Protein AF-A0A5S4EU74-F1 (afdb_monomer)

Solvent-accessible surface area (backbone atoms only — not comparable to full-atom values): 12890 Å² total; per-residue (Å²): 101,78,60,67,57,59,49,33,28,38,33,27,69,84,76,67,51,72,47,71,36,30,40,72,42,60,42,53,58,51,35,40,68,61,51,52,63,71,32,56,100,47,54,37,29,42,54,34,43,47,41,86,85,74,60,66,57,34,32,29,59,18,69,45,37,81,64,65,29,84,30,80,90,21,14,25,30,61,30,44,47,75,71,26,72,47,68,59,96,88,39,57,32,60,50,84,38,74,53,94,55,39,39,68,39,64,60,78,67,60,91,67,71,62,88,72,48,60,48,73,50,72,49,80,42,51,33,77,70,70,52,58,66,90,77,55,68,55,71,49,60,56,64,77,46,54,94,85,55,71,52,56,25,52,18,35,28,51,27,42,40,62,90,42,11,26,49,36,85,82,45,27,34,74,28,39,32,27,40,99,42,38,28,37,42,56,42,71,32,74,26,96,28,73,50,56,59,40,73,40,23,32,40,34,37,35,41,38,77,60,32,36,37,34,34,34,32,45,64,84,56,88,65,74,46,78,66,31,76,43,56,50,37,91,83,53,107

Secondary structure (DSSP, 8-state):
----SEEEEEEETTT--EEEEEBSSTT--B-HHHHHHHTTTS-EEEEEE--TTSS---EEEPPP-SS--SSGGGPPBPPBTTSSEEEETTEEEE-----TTB-EE-SS-SS---TT--EEEEEEE-TTS--SSS--EEEE--SSS---STT--EEEEEE---SS-B-STT--EEEEE-SS-EESSSSSSB--------SSEEEEEEEETTEEEEEEEETTSS--EEEEEEEPPTT--

Organism: NCBI:txid103838

InterPro domains:
  IPR013320 Concanavalin A-like lectin/glucanase domain superfamily [SSF49899] (2-235)
  IPR015289 Alpha-L-arabinofuranosidase B, catalytic [PF09206] (2-236)
  IPR038964 Alpha-L-arabinofuranosidase B [PTHR39447] (2-236)

pLDDT: mean 97.19, std 3.03, range [79.81, 98.94]

Nearest PDB structures (foldseek):
  6sxr-assembly1_A  TM=9.990E-01  e=6.510E-31  Aspergillus luchuensis IFO 4308
  2d44-assembly1_A  TM=9.984E-01  e=9.442E-31  Aspergillus luchuensis
  6sxs-assembly1_AAA  TM=9.976E-01  e=1.523E-30  Aspergillus luchuensis
  1yrz-assembly2_B  TM=4.777E-01  e=2.976E+00  Halalkalibacterium halodurans C-125
  5zqs-assembly1_A  TM=3.084E-01  e=1.144E+00  Bacillus pumilus

Foldseek 3Di:
DQQFDFQFKKAWPPPRDIDTWTAPHGVHATPVVVVCVVRPPTWMFTAWGADRPPQGQIWGFAAAAPQFAPDPNSTFDTFTQPPAWDADPNHIDGDGDDDPRGDIDDLDTDPADFDQAKDKDKDKDQLADAEQDPFDWDFFAHSRRYLDDFQRTWTWGWHQHQPWAHEPDRAGDTFTDRRPATGLEQDRGYDHFDHDRARIKMWMWIGHVQWIWTWMDHPVDDDIDTSYTGGHHPPND

Radius of gyration: 18.12 Å; Cα contacts (8 Å, |Δi|>4): 582; chains: 1; bounding box: 44×38×48 Å

Sequence (237 aa):
GAYNGPLYQVRRSSDNTTRDIGVLSAGGVANAATQDSFCSGTNCVITIIYDQSGRNNRLTQAPGGAVPGPGPGGSDNLADAKAAPITIGGQKAYGVYIAPGTGYRNNTTNGVATGDQPEGMYAVLDGTHYNGGCCFDYGNAQTNGQADDIGIMEAIYFGNNNWWGYGDGSGPWIMADMEWGLFSGVNPRYNPMPPINHRFVTAIVKGEPNHWAIRGGNAQSGGLTTYFDGRRPNGYH

Structure (mmCIF, N/CA/C/O backbone):
data_AF-A0A5S4EU74-F1
#
_entry.id   AF-A0A5S4EU74-F1
#
loop_
_atom_site.group_PDB
_atom_site.id
_atom_site.type_symbol
_atom_site.label_atom_id
_atom_site.label_alt_id
_atom_site.label_comp_id
_atom_site.label_asym_id
_atom_site.label_entity_id
_atom_site.label_seq_id
_atom_site.pdbx_PDB_ins_code
_atom_site.Cartn_x
_atom_site.Cartn_y
_atom_site.Cartn_z
_atom_site.occupancy
_atom_site.B_iso_or_equiv
_atom_site.auth_seq_id
_atom_site.auth_comp_id
_atom_site.auth_asym_id
_atom_site.auth_atom_id
_atom_site.pdbx_PDB_model_num
ATOM 1 N N . GLY A 1 1 ? -7.272 -20.686 4.969 1.00 79.81 1 GLY A N 1
ATOM 2 C CA . GLY A 1 1 ? -6.040 -20.686 5.793 1.00 79.81 1 GLY A CA 1
ATOM 3 C C . GLY A 1 1 ? -6.370 -21.095 7.220 1.00 79.81 1 GLY A C 1
ATOM 4 O O . GLY A 1 1 ? -7.539 -21.300 7.499 1.00 79.81 1 GLY A O 1
ATOM 5 N N . ALA A 1 2 ? -5.381 -21.218 8.111 1.00 95.38 2 ALA A N 1
ATOM 6 C CA . ALA A 1 2 ? -5.599 -21.588 9.523 1.00 95.38 2 ALA A CA 1
ATOM 7 C C . ALA A 1 2 ? -5.459 -20.405 10.507 1.00 95.38 2 ALA A C 1
ATOM 9 O O . ALA A 1 2 ? -5.631 -20.576 11.711 1.00 95.38 2 ALA A O 1
ATOM 10 N N . TYR A 1 3 ? -5.131 -19.209 10.006 1.00 97.44 3 TYR A N 1
ATOM 11 C CA . TYR A 1 3 ? -4.901 -18.028 10.834 1.00 97.44 3 TYR A CA 1
ATOM 12 C C . TYR A 1 3 ? -6.164 -17.623 11.605 1.00 97.44 3 TYR A C 1
ATOM 14 O O . TYR A 1 3 ? -7.215 -17.430 11.003 1.00 97.44 3 TYR A O 1
ATOM 22 N N . ASN A 1 4 ? -6.061 -17.472 12.925 1.00 98.00 4 ASN A N 1
ATOM 23 C CA . ASN A 1 4 ? -7.184 -17.114 13.803 1.00 98.00 4 ASN A CA 1
ATOM 24 C C . ASN A 1 4 ? -6.857 -15.926 14.728 1.00 98.00 4 ASN A C 1
ATOM 26 O O . ASN A 1 4 ? -7.477 -15.750 15.774 1.00 98.00 4 ASN A O 1
ATOM 30 N N . GLY A 1 5 ? -5.820 -15.160 14.383 1.00 98.00 5 GLY A N 1
ATOM 31 C CA . GLY A 1 5 ? -5.346 -14.024 15.166 1.00 98.00 5 GLY A CA 1
ATOM 32 C C . GLY A 1 5 ? -5.990 -12.690 14.767 1.00 98.00 5 GLY A C 1
ATOM 33 O O . GLY A 1 5 ? -6.906 -12.649 13.936 1.00 98.00 5 GLY A O 1
ATOM 34 N N . PRO A 1 6 ? -5.510 -11.586 15.360 1.00 98.50 6 PRO A N 1
ATOM 35 C CA . PRO A 1 6 ? -5.928 -10.239 14.995 1.00 98.50 6 PRO A CA 1
ATOM 36 C C . PRO A 1 6 ? -5.368 -9.829 13.626 1.00 98.50 6 PRO A C 1
ATOM 38 O O . PRO A 1 6 ? -4.184 -9.986 13.357 1.00 98.50 6 PRO A O 1
ATOM 41 N N . LEU A 1 7 ? -6.209 -9.262 12.762 1.00 98.81 7 LEU A N 1
ATOM 42 C CA . LEU A 1 7 ? -5.811 -8.770 11.439 1.00 98.81 7 LEU A CA 1
ATOM 43 C C . LEU A 1 7 ? -5.275 -7.338 11.506 1.00 98.81 7 LEU A C 1
ATOM 45 O O . LEU A 1 7 ? -4.277 -7.006 10.872 1.00 98.81 7 LEU A O 1
ATOM 49 N N . TYR A 1 8 ? -5.931 -6.488 12.292 1.00 98.94 8 TYR A N 1
ATOM 50 C CA . TYR A 1 8 ? -5.538 -5.097 12.501 1.00 98.94 8 TYR A CA 1
ATOM 51 C C . TYR A 1 8 ? -6.058 -4.581 13.846 1.00 98.94 8 TYR A C 1
ATOM 53 O O . TYR A 1 8 ? -6.914 -5.206 14.475 1.00 98.94 8 TYR A O 1
ATOM 61 N N . GLN A 1 9 ? -5.542 -3.437 14.286 1.00 98.94 9 GLN A N 1
ATOM 62 C CA . GLN A 1 9 ? -5.993 -2.728 15.479 1.00 98.94 9 GLN A CA 1
ATOM 63 C C . GLN A 1 9 ? -6.626 -1.396 15.088 1.00 98.94 9 GLN A C 1
ATOM 65 O O . GLN A 1 9 ? -6.102 -0.682 14.234 1.00 98.94 9 GLN A O 1
ATOM 70 N N . VAL A 1 10 ? -7.731 -1.043 15.742 1.00 98.94 10 VAL A N 1
ATOM 71 C CA . VAL A 1 10 ? -8.348 0.283 15.643 1.00 98.94 10 VAL A CA 1
ATOM 72 C C . VAL A 1 10 ? -8.212 1.050 16.950 1.00 98.94 10 VAL A C 1
ATOM 74 O O . VAL A 1 10 ? -8.229 0.455 18.027 1.00 98.94 10 VAL A O 1
ATOM 77 N N . ARG A 1 11 ? -8.128 2.379 16.863 1.00 98.88 11 ARG A N 1
ATOM 78 C CA . ARG A 1 11 ? -8.211 3.304 18.001 1.00 98.88 11 ARG A CA 1
ATOM 79 C C . ARG A 1 11 ? -9.364 4.265 17.796 1.00 98.88 11 ARG A C 1
ATOM 81 O O . ARG A 1 11 ? -9.438 4.895 16.741 1.00 98.88 11 ARG A O 1
ATOM 88 N N . ARG A 1 12 ? -10.220 4.416 18.805 1.00 98.62 12 ARG A N 1
ATOM 89 C CA . ARG A 1 12 ? -11.353 5.343 18.745 1.00 98.62 12 ARG A CA 1
ATOM 90 C C . ARG A 1 12 ? -11.020 6.706 19.344 1.00 98.62 12 ARG A C 1
ATOM 92 O O . ARG A 1 12 ? -10.329 6.790 20.355 1.00 98.62 12 ARG A O 1
ATOM 99 N N . SER A 1 13 ? -11.528 7.776 18.741 1.00 98.06 13 SER A N 1
ATOM 100 C CA . SER A 1 13 ? -11.213 9.154 19.149 1.00 98.06 13 SER A CA 1
ATOM 101 C C . SER A 1 13 ? -11.872 9.579 20.461 1.00 98.06 13 SER A C 1
ATOM 103 O O . SER A 1 13 ? -11.388 10.506 21.099 1.00 98.06 13 SER A O 1
ATOM 105 N N . SER A 1 14 ? -12.966 8.930 20.868 1.00 98.31 14 SER A N 1
ATOM 106 C CA . SER A 1 14 ? -13.725 9.309 22.068 1.00 98.31 14 SER A CA 1
ATOM 107 C C . SER A 1 14 ? -12.921 9.199 23.365 1.00 98.31 14 SER A C 1
ATOM 109 O O . SER A 1 14 ? -13.143 9.980 24.282 1.00 98.31 14 SER A O 1
ATOM 111 N N . ASP A 1 15 ? -12.016 8.224 23.457 1.00 98.31 15 ASP A N 1
ATOM 112 C CA . ASP A 1 15 ? -11.246 7.946 24.677 1.00 98.31 15 ASP A CA 1
ATOM 113 C C . ASP A 1 15 ? -9.853 7.350 24.419 1.00 98.31 15 ASP A C 1
ATOM 115 O O . ASP A 1 15 ? -9.181 6.923 25.354 1.00 98.31 15 ASP A O 1
ATOM 119 N N . ASN A 1 16 ? -9.403 7.315 23.160 1.00 98.38 16 ASN A N 1
ATOM 120 C CA . ASN A 1 16 ? -8.116 6.757 22.738 1.00 98.38 16 ASN A CA 1
ATOM 121 C C . ASN A 1 16 ? -7.897 5.272 23.072 1.00 98.38 16 ASN A C 1
ATOM 123 O O . ASN A 1 16 ? -6.776 4.779 22.934 1.00 98.38 16 ASN A O 1
ATOM 127 N N . THR A 1 17 ? -8.942 4.534 23.457 1.00 98.75 17 THR A N 1
ATOM 128 C CA . THR A 1 17 ? -8.836 3.083 23.649 1.00 98.75 17 THR A CA 1
ATOM 129 C C . THR A 1 17 ? -8.684 2.367 22.309 1.00 98.75 17 THR A C 1
ATOM 131 O O . THR A 1 17 ? -9.081 2.879 21.253 1.00 98.75 17 THR A O 1
ATOM 134 N N . THR A 1 18 ? -8.096 1.170 22.348 1.00 98.88 18 THR A N 1
ATOM 135 C CA . THR A 1 18 ? -7.842 0.346 21.164 1.00 98.88 18 THR A CA 1
ATOM 136 C C . THR A 1 18 ? -8.610 -0.968 21.197 1.00 98.88 18 THR A C 1
ATOM 138 O O . THR A 1 18 ? -8.996 -1.472 22.255 1.00 98.88 18 THR A O 1
ATOM 141 N N . ARG A 1 19 ? -8.835 -1.537 20.011 1.00 98.88 19 ARG A N 1
ATOM 142 C CA . ARG A 1 19 ? -9.442 -2.854 19.840 1.00 98.88 19 ARG A CA 1
ATOM 143 C C . ARG A 1 19 ? -8.831 -3.566 18.648 1.00 98.88 19 ARG A C 1
ATOM 145 O O . ARG A 1 19 ? -8.785 -3.013 17.552 1.00 98.88 19 ARG A O 1
ATOM 152 N N . ASP A 1 20 ? -8.437 -4.812 18.859 1.00 98.88 20 ASP A N 1
ATOM 153 C CA . ASP A 1 20 ? -8.020 -5.686 17.772 1.00 98.88 20 ASP A CA 1
ATOM 154 C C . ASP A 1 20 ? -9.242 -6.279 17.063 1.00 98.88 20 ASP A C 1
ATOM 156 O O . ASP A 1 20 ? -10.217 -6.698 17.700 1.00 98.88 20 ASP A O 1
ATOM 160 N N . ILE A 1 21 ? -9.175 -6.328 15.734 1.00 98.88 21 ILE A N 1
ATOM 161 C CA . ILE A 1 21 ? -10.187 -6.924 14.869 1.00 98.88 21 ILE A CA 1
ATOM 162 C C . ILE A 1 21 ? -9.628 -8.224 14.298 1.00 98.88 21 ILE A C 1
ATOM 164 O O . ILE A 1 21 ? -8.700 -8.220 13.492 1.00 98.88 21 ILE A O 1
ATOM 168 N N . GLY A 1 22 ? -10.183 -9.347 14.749 1.00 98.69 22 GLY A N 1
ATOM 169 C CA . GLY A 1 22 ? -9.842 -10.681 14.256 1.00 98.69 22 GLY A CA 1
ATOM 170 C C . GLY A 1 22 ? -10.716 -11.135 13.089 1.00 98.69 22 GLY A C 1
ATOM 171 O O . GLY A 1 22 ? -11.509 -10.375 12.531 1.00 98.69 22 GLY A O 1
ATOM 172 N N . VAL A 1 23 ? -10.579 -12.411 12.747 1.00 98.50 23 VAL A N 1
ATOM 173 C CA . VAL A 1 23 ? -11.404 -13.105 11.750 1.00 98.50 23 VAL A CA 1
ATOM 174 C C . VAL A 1 23 ? -12.737 -13.587 12.343 1.00 98.50 23 VAL A C 1
ATOM 176 O O . VAL A 1 23 ? -12.851 -13.807 13.548 1.00 98.50 23 VAL A O 1
ATOM 179 N N . LEU A 1 24 ? -13.754 -13.775 11.499 1.00 97.62 24 LEU A N 1
ATOM 180 C CA . LEU A 1 24 ? -15.038 -14.391 11.872 1.00 97.62 24 LEU A CA 1
ATOM 181 C C . LEU A 1 24 ? -14.893 -15.886 12.198 1.00 97.62 24 LEU A C 1
ATOM 183 O O . LEU A 1 24 ? -15.597 -16.415 13.053 1.00 97.62 24 LEU A O 1
ATOM 187 N N . SER A 1 25 ? -13.962 -16.553 11.524 1.00 97.19 25 SER A N 1
ATOM 188 C CA . SER A 1 25 ? -13.548 -17.938 11.750 1.00 97.19 25 SER A CA 1
ATOM 189 C C . SER A 1 25 ? -12.108 -18.104 11.269 1.00 97.19 25 SER A C 1
ATOM 191 O O . SER A 1 25 ? -11.658 -17.312 10.440 1.00 97.19 25 SER A O 1
ATOM 193 N N . ALA A 1 26 ? -11.395 -19.141 11.715 1.00 98.06 26 ALA A N 1
ATOM 194 C CA . ALA A 1 26 ? -10.022 -19.396 11.276 1.00 98.06 26 ALA A CA 1
ATOM 195 C C . ALA A 1 26 ? -9.896 -19.369 9.735 1.00 98.06 26 ALA A C 1
ATOM 197 O O . ALA A 1 26 ? -10.607 -20.077 9.022 1.00 98.06 26 ALA A O 1
ATOM 198 N N . GLY A 1 27 ? -9.012 -18.507 9.229 1.00 96.75 27 GLY A N 1
ATOM 199 C CA . GLY A 1 27 ? -8.771 -18.263 7.807 1.00 96.75 27 GLY A CA 1
ATOM 200 C C . GLY A 1 27 ? -9.878 -17.524 7.056 1.00 96.75 27 GLY A C 1
ATOM 201 O O . GLY A 1 27 ? -9.842 -17.534 5.826 1.00 96.75 27 GLY A O 1
ATOM 202 N N . GLY A 1 28 ? -10.857 -16.958 7.763 1.00 97.31 28 GLY A N 1
ATOM 203 C CA . GLY A 1 28 ? -12.015 -16.264 7.208 1.00 97.31 28 GLY A CA 1
ATOM 204 C C . GLY A 1 28 ? -11.851 -14.745 7.097 1.00 97.31 28 GLY A C 1
ATOM 205 O O . GLY A 1 28 ? -10.759 -14.196 7.226 1.00 97.31 28 GLY A O 1
ATOM 206 N N . VAL A 1 29 ? -12.973 -14.065 6.851 1.00 98.12 29 VAL A N 1
ATOM 207 C CA . VAL A 1 29 ? -13.061 -12.604 6.681 1.00 98.12 29 VAL A CA 1
ATOM 208 C C . VAL A 1 29 ? -12.975 -11.890 8.036 1.00 98.12 29 VAL A C 1
ATOM 210 O O . VAL A 1 29 ? -13.324 -12.464 9.067 1.00 98.12 29 VAL A O 1
ATOM 213 N N . ALA A 1 30 ? -12.518 -10.636 8.043 1.00 98.50 30 ALA A N 1
ATOM 214 C CA . ALA A 1 30 ? -12.494 -9.783 9.230 1.00 98.50 30 ALA A CA 1
ATOM 215 C C . ALA A 1 30 ? -13.879 -9.646 9.890 1.00 98.50 30 ALA A C 1
ATOM 217 O O . ALA A 1 30 ? -14.897 -9.493 9.215 1.00 98.50 30 ALA A O 1
ATOM 218 N N . ASN A 1 31 ? -13.918 -9.621 11.222 1.00 98.56 31 ASN A N 1
ATOM 219 C CA . ASN A 1 31 ? -15.138 -9.378 11.985 1.00 98.56 31 ASN A CA 1
ATOM 220 C C . ASN A 1 31 ? -15.474 -7.875 12.025 1.00 98.56 31 ASN A C 1
ATOM 222 O O . ASN A 1 31 ? -15.255 -7.188 13.027 1.00 98.56 31 ASN A O 1
ATOM 226 N N . ALA A 1 32 ? -16.036 -7.362 10.927 1.00 98.69 32 ALA A N 1
ATOM 227 C CA . ALA A 1 32 ? -16.409 -5.952 10.793 1.00 98.69 32 ALA A CA 1
ATOM 228 C C . ALA A 1 32 ? -17.414 -5.479 11.862 1.00 98.69 32 ALA A C 1
ATOM 230 O O . ALA A 1 32 ? -17.351 -4.328 12.288 1.00 98.69 32 ALA A O 1
ATOM 231 N N . ALA A 1 33 ? -18.290 -6.359 12.360 1.00 98.69 33 ALA A N 1
ATOM 232 C CA . ALA A 1 33 ? -19.254 -6.024 13.413 1.00 98.69 33 ALA A CA 1
ATOM 233 C C . ALA A 1 33 ? -18.579 -5.639 14.746 1.00 98.69 33 ALA A C 1
ATOM 235 O O . ALA A 1 33 ? -19.101 -4.803 15.490 1.00 98.69 33 ALA A O 1
ATOM 236 N N . THR A 1 34 ? -17.396 -6.204 15.029 1.00 98.81 34 THR A N 1
ATOM 237 C CA . THR A 1 34 ? -16.579 -5.806 16.188 1.00 98.81 34 THR A CA 1
ATOM 238 C C . THR A 1 34 ? -16.074 -4.373 16.032 1.00 98.81 34 THR A C 1
ATOM 240 O O . THR A 1 34 ? -16.152 -3.597 16.984 1.00 98.81 34 THR A O 1
ATOM 243 N N . GLN A 1 35 ? -15.612 -3.997 14.835 1.00 98.81 35 GLN A N 1
ATOM 244 C CA . GLN A 1 35 ? -15.202 -2.622 14.551 1.00 98.81 35 GLN A CA 1
ATOM 245 C C . GLN A 1 35 ? -16.393 -1.664 14.635 1.00 98.81 35 GLN A C 1
ATOM 247 O O . GLN A 1 35 ? -16.294 -0.633 15.293 1.00 98.81 35 GLN A O 1
ATOM 252 N N . ASP A 1 36 ? -17.519 -2.007 14.006 1.00 98.75 36 ASP A N 1
ATOM 253 C CA . ASP A 1 36 ? -18.718 -1.163 13.977 1.00 98.75 36 ASP A CA 1
ATOM 254 C C . ASP A 1 36 ? -19.208 -0.842 15.394 1.00 98.75 36 ASP A C 1
ATOM 256 O O . ASP A 1 36 ? -19.436 0.322 15.723 1.00 98.75 36 ASP A O 1
ATOM 260 N N . SER A 1 37 ? -19.285 -1.862 16.255 1.00 98.75 37 SER A N 1
ATOM 261 C CA . SER A 1 37 ? -19.654 -1.702 17.665 1.00 98.75 37 SER A CA 1
ATOM 262 C C . SER A 1 37 ? -18.648 -0.844 18.434 1.00 98.75 37 SER A C 1
ATOM 264 O O . SER A 1 37 ? -19.040 0.065 19.164 1.00 98.75 37 SER A O 1
ATOM 266 N N . PHE A 1 38 ? -17.347 -1.107 18.268 1.00 98.81 38 PHE A N 1
ATOM 267 C CA . PHE A 1 38 ? -16.292 -0.393 18.993 1.00 98.81 38 PHE A CA 1
ATOM 268 C C . PHE A 1 38 ? -16.214 1.094 18.616 1.00 98.81 38 PHE A C 1
ATOM 270 O O . PHE A 1 38 ? -16.008 1.953 19.476 1.00 98.81 38 PHE A O 1
ATOM 277 N N . CYS A 1 39 ? -16.425 1.385 17.333 1.00 98.69 39 CYS A N 1
ATOM 278 C CA . CYS A 1 39 ? -16.365 2.713 16.735 1.00 98.69 39 CYS A CA 1
ATOM 279 C C . CYS A 1 39 ? -17.735 3.409 16.675 1.00 98.69 39 CYS A C 1
ATOM 281 O O . CYS A 1 39 ? -17.896 4.381 15.931 1.00 98.69 39 CYS A O 1
ATOM 283 N N . SER A 1 40 ? -18.750 2.906 17.381 1.00 98.50 40 SER A N 1
ATOM 284 C CA . SER A 1 40 ? -20.081 3.516 17.385 1.00 98.50 40 SER A CA 1
ATOM 285 C C . SER A 1 40 ? -20.045 4.898 18.044 1.00 98.50 40 SER A C 1
ATOM 287 O O . SER A 1 40 ? -19.405 5.086 19.076 1.00 98.50 40 SER A O 1
ATOM 289 N N . GLY A 1 41 ? -20.701 5.885 17.425 1.00 97.69 41 GLY A N 1
ATOM 290 C CA . GLY A 1 41 ? -20.758 7.262 17.934 1.00 97.69 41 GLY A CA 1
ATOM 291 C C . GLY A 1 41 ? -19.428 8.029 17.918 1.00 97.69 41 GLY A C 1
ATOM 292 O O . GLY A 1 41 ? -19.344 9.104 18.505 1.00 97.69 41 GLY A O 1
ATOM 293 N N . THR A 1 42 ? -18.382 7.503 17.273 1.00 98.50 42 THR A N 1
ATOM 294 C CA . THR A 1 42 ? -17.063 8.146 17.210 1.00 98.50 42 THR A CA 1
ATOM 295 C C . THR A 1 42 ? -16.296 7.776 15.934 1.00 98.50 42 THR A C 1
ATOM 297 O O . THR A 1 42 ? -16.708 6.910 15.150 1.00 98.50 42 THR A O 1
ATOM 300 N N . ASN A 1 43 ? -15.169 8.448 15.718 1.00 97.94 43 ASN A N 1
ATOM 301 C CA . ASN A 1 43 ? -14.238 8.154 14.636 1.00 97.94 43 ASN A CA 1
ATOM 302 C C . ASN A 1 43 ? -13.216 7.117 15.099 1.00 97.94 43 ASN A C 1
ATOM 304 O O . ASN A 1 43 ? -12.870 7.049 16.280 1.00 97.94 43 ASN A O 1
ATOM 308 N N . CYS A 1 44 ? -12.733 6.313 14.158 1.00 98.75 44 CYS A N 1
ATOM 309 C CA . CYS A 1 44 ? -11.693 5.330 14.407 1.00 98.75 44 CYS A CA 1
ATOM 310 C C . CYS A 1 44 ? -10.615 5.427 13.345 1.00 98.75 44 CYS A C 1
ATOM 312 O O . CYS A 1 44 ? -10.917 5.600 12.168 1.00 98.75 44 CYS A O 1
ATOM 314 N N . VAL A 1 45 ? -9.376 5.219 13.768 1.00 98.88 45 VAL A N 1
ATOM 315 C CA . VAL A 1 45 ? -8.237 5.045 12.868 1.00 98.88 45 VAL A CA 1
ATOM 316 C C . VAL A 1 45 ? -7.653 3.647 13.016 1.00 98.88 45 VAL A C 1
ATOM 318 O O . VAL A 1 45 ? -7.727 3.067 14.102 1.00 98.88 45 VAL A O 1
ATOM 321 N N . ILE A 1 46 ? -7.068 3.108 11.949 1.00 98.94 46 ILE A N 1
ATOM 322 C CA . ILE A 1 46 ? -6.337 1.833 11.973 1.00 98.94 46 ILE A CA 1
ATOM 323 C C . ILE A 1 46 ? -4.921 2.115 12.484 1.00 98.94 46 ILE A C 1
ATOM 325 O O . ILE A 1 46 ? -4.163 2.799 11.808 1.00 98.94 46 ILE A O 1
ATOM 329 N N . THR A 1 47 ? -4.546 1.627 13.667 1.00 98.88 47 THR A N 1
ATOM 330 C CA . THR A 1 47 ? -3.229 1.896 14.282 1.00 98.88 47 THR A CA 1
ATOM 331 C C . THR A 1 47 ? -2.162 0.874 13.914 1.00 98.88 47 THR A C 1
ATOM 333 O O . THR A 1 47 ? -0.984 1.221 13.842 1.00 98.88 47 THR A O 1
ATOM 336 N N . ILE A 1 48 ? -2.561 -0.383 13.714 1.00 98.94 48 ILE A N 1
ATOM 337 C CA . ILE A 1 48 ? -1.659 -1.500 13.418 1.00 98.94 48 ILE A CA 1
ATOM 338 C C . ILE A 1 48 ? -2.294 -2.369 12.340 1.00 98.94 48 ILE A C 1
ATOM 340 O O . ILE A 1 48 ? -3.470 -2.709 12.451 1.00 98.94 48 ILE A O 1
ATOM 344 N N . ILE A 1 49 ? -1.506 -2.785 11.352 1.00 98.94 49 ILE A N 1
ATOM 345 C CA . ILE A 1 49 ? -1.839 -3.878 10.433 1.00 98.94 49 ILE A CA 1
ATOM 346 C C . ILE A 1 49 ? -0.933 -5.051 10.809 1.00 98.94 49 ILE A C 1
ATOM 348 O O . ILE A 1 49 ? 0.292 -4.946 10.721 1.00 98.94 49 ILE A O 1
ATOM 352 N N . TYR A 1 50 ? -1.508 -6.146 11.304 1.00 98.88 50 TYR A N 1
ATOM 353 C CA . TYR A 1 50 ? -0.719 -7.261 11.819 1.00 98.88 50 TYR A CA 1
ATOM 354 C C . TYR A 1 50 ? -0.178 -8.144 10.695 1.00 98.88 50 TYR A C 1
ATOM 356 O O . TYR A 1 50 ? -0.862 -8.454 9.720 1.00 98.88 50 TYR A O 1
ATOM 364 N N . ASP A 1 51 ? 1.053 -8.609 10.884 1.00 98.62 51 ASP A N 1
ATOM 365 C CA . ASP A 1 51 ? 1.665 -9.632 10.047 1.00 98.62 51 ASP A CA 1
ATOM 366 C C . ASP A 1 51 ? 1.179 -11.027 10.468 1.00 98.62 51 ASP A C 1
ATOM 368 O O . ASP A 1 51 ? 1.454 -11.504 11.573 1.00 98.62 51 ASP A O 1
ATOM 372 N N . GLN A 1 52 ? 0.462 -11.691 9.563 1.00 98.44 52 GLN A N 1
ATOM 373 C CA . GLN A 1 52 ? -0.114 -13.015 9.797 1.00 98.44 52 GLN A CA 1
ATOM 374 C C . GLN A 1 52 ? 0.910 -14.156 9.678 1.00 98.44 52 GLN A C 1
ATOM 376 O O . GLN A 1 52 ? 0.594 -15.288 10.043 1.00 98.44 52 GLN A O 1
ATOM 381 N N . SER A 1 53 ? 2.125 -13.889 9.184 1.00 97.50 53 SER A N 1
ATOM 382 C CA . SER A 1 53 ? 3.151 -14.915 8.945 1.00 97.50 53 SER A CA 1
ATOM 383 C C . SER A 1 53 ? 3.816 -15.442 10.221 1.00 97.50 53 SER A C 1
ATOM 385 O O . SER A 1 53 ? 4.501 -16.462 10.184 1.00 97.50 53 SER A O 1
ATOM 387 N N . GLY A 1 54 ? 3.641 -14.743 11.347 1.00 95.94 54 GLY A N 1
ATOM 388 C CA . GLY A 1 54 ? 4.339 -15.034 12.601 1.00 95.94 54 GLY A CA 1
ATOM 389 C C . GLY A 1 54 ? 5.746 -14.433 12.687 1.00 95.94 54 GLY A C 1
ATOM 390 O O . GLY A 1 54 ? 6.411 -14.606 13.705 1.00 95.94 54 GLY A O 1
ATOM 391 N N . ARG A 1 55 ? 6.196 -13.690 11.666 1.00 97.75 55 ARG A N 1
ATOM 392 C CA . ARG A 1 55 ? 7.498 -13.000 11.669 1.00 97.75 55 ARG A CA 1
ATOM 393 C C . ARG A 1 55 ? 7.478 -11.663 12.397 1.00 97.75 55 ARG A C 1
ATOM 395 O O . ARG A 1 55 ? 8.537 -11.105 12.666 1.00 97.75 55 ARG A O 1
ATOM 402 N N . ASN A 1 56 ? 6.287 -11.208 12.784 1.00 96.88 56 ASN A N 1
ATOM 403 C CA . ASN A 1 56 ? 6.056 -9.972 13.519 1.00 96.88 56 ASN A CA 1
ATOM 404 C C . ASN A 1 56 ? 6.434 -8.703 12.728 1.00 96.88 56 ASN A C 1
ATOM 406 O O . ASN A 1 56 ? 6.734 -7.664 13.315 1.00 96.88 56 ASN A O 1
ATOM 410 N N . ASN A 1 57 ? 6.317 -8.749 11.400 1.00 98.50 57 ASN A N 1
ATOM 411 C CA . ASN A 1 57 ? 6.501 -7.605 10.502 1.00 98.50 57 ASN A CA 1
ATOM 412 C C . ASN A 1 57 ? 5.251 -6.707 10.448 1.00 98.50 57 ASN A C 1
ATOM 414 O O . ASN A 1 57 ? 4.826 -6.275 9.380 1.00 98.50 57 ASN A O 1
ATOM 418 N N . ARG A 1 58 ? 4.610 -6.464 11.600 1.00 98.69 58 ARG A N 1
ATOM 419 C CA . ARG A 1 58 ? 3.401 -5.628 11.682 1.00 98.69 58 ARG A CA 1
ATOM 420 C C . ARG A 1 58 ? 3.712 -4.218 11.181 1.00 98.69 58 ARG A C 1
ATOM 422 O O . ARG A 1 58 ? 4.788 -3.704 11.476 1.00 98.69 58 ARG A O 1
ATOM 429 N N . LEU A 1 59 ? 2.771 -3.590 10.493 1.00 98.88 59 LEU A N 1
ATOM 430 C CA . LEU A 1 59 ? 2.899 -2.202 10.072 1.00 98.88 59 LEU A CA 1
ATOM 431 C C . LEU A 1 59 ? 2.237 -1.289 11.103 1.00 98.88 59 LEU A C 1
ATOM 433 O O . LEU A 1 59 ? 1.121 -1.555 11.554 1.00 98.88 59 LEU A O 1
ATOM 437 N N . THR A 1 60 ? 2.921 -0.211 11.465 1.00 98.75 60 THR A N 1
ATOM 438 C CA . THR A 1 60 ? 2.426 0.837 12.370 1.00 98.75 60 THR A CA 1
ATOM 439 C C . THR A 1 60 ? 2.485 2.188 11.673 1.00 98.75 60 THR A C 1
ATOM 441 O O . THR A 1 60 ? 2.978 2.259 10.550 1.00 98.75 60 THR A O 1
ATOM 444 N N . GLN A 1 61 ? 2.004 3.251 12.325 1.00 98.56 61 GLN A N 1
ATOM 445 C CA . GLN A 1 61 ? 2.146 4.626 11.832 1.00 98.56 61 GLN A CA 1
ATOM 446 C C . GLN A 1 61 ? 3.569 4.869 11.320 1.00 98.56 61 GLN A C 1
ATOM 448 O O . GLN A 1 61 ? 4.531 4.598 12.046 1.00 98.56 61 GLN A O 1
ATOM 453 N N . ALA A 1 62 ? 3.703 5.330 10.077 1.00 98.19 62 ALA A N 1
ATOM 454 C CA . ALA A 1 62 ? 5.019 5.623 9.540 1.00 98.19 62 ALA A CA 1
ATOM 455 C C . ALA A 1 62 ? 5.656 6.785 10.330 1.00 98.19 62 ALA A C 1
ATOM 457 O O . ALA A 1 62 ? 4.995 7.802 10.582 1.00 98.19 62 ALA A O 1
ATOM 458 N N . PRO A 1 63 ? 6.918 6.635 10.773 1.00 95.25 63 PRO A N 1
ATOM 459 C CA . PRO A 1 63 ? 7.656 7.741 11.360 1.00 95.25 63 PRO A CA 1
ATOM 460 C C . PRO A 1 63 ? 8.002 8.765 10.273 1.00 95.25 63 PRO A C 1
ATOM 462 O O . PRO A 1 63 ? 7.984 8.444 9.086 1.00 95.25 63 PRO A O 1
ATOM 465 N N . GLY A 1 64 ? 8.375 9.979 10.680 1.00 88.81 64 GLY A N 1
ATOM 466 C CA . GLY A 1 64 ? 8.928 10.951 9.738 1.00 88.81 64 GLY A CA 1
ATOM 467 C C . GLY A 1 64 ? 10.223 10.445 9.099 1.00 88.81 64 GLY A C 1
ATOM 468 O O . GLY A 1 64 ? 11.048 9.824 9.773 1.00 88.81 64 GLY A O 1
ATOM 469 N N . GLY A 1 65 ? 10.382 10.710 7.803 1.00 87.38 65 GLY A N 1
ATOM 470 C CA . GLY A 1 65 ? 11.594 10.421 7.034 1.00 87.38 65 GLY A CA 1
ATOM 471 C C . GLY A 1 65 ? 12.267 11.699 6.536 1.00 87.38 65 GLY A C 1
ATOM 472 O O . GLY A 1 65 ? 12.148 12.758 7.153 1.00 87.38 65 GLY A O 1
ATOM 473 N N . ALA A 1 66 ? 12.950 11.607 5.393 1.00 88.31 66 ALA A N 1
ATOM 474 C CA . ALA A 1 66 ? 13.513 12.765 4.687 1.00 88.31 66 ALA A CA 1
ATOM 475 C C . ALA A 1 66 ? 12.461 13.855 4.399 1.00 88.31 66 ALA A C 1
ATOM 477 O O . ALA A 1 66 ? 12.750 15.050 4.470 1.00 88.31 66 ALA A O 1
ATOM 478 N N . VAL A 1 67 ? 11.225 13.436 4.112 1.00 90.06 67 VAL A N 1
ATOM 479 C CA . VAL A 1 67 ? 10.058 14.314 4.008 1.00 90.06 67 VAL A CA 1
ATOM 480 C C . VAL A 1 67 ? 9.172 14.078 5.235 1.00 90.06 67 VAL A C 1
ATOM 482 O O . VAL A 1 67 ? 8.775 12.936 5.477 1.00 90.06 67 VAL A O 1
ATOM 485 N N . PRO A 1 68 ? 8.867 15.116 6.033 1.00 93.38 68 PRO A N 1
ATOM 486 C CA . PRO A 1 68 ? 7.988 14.963 7.182 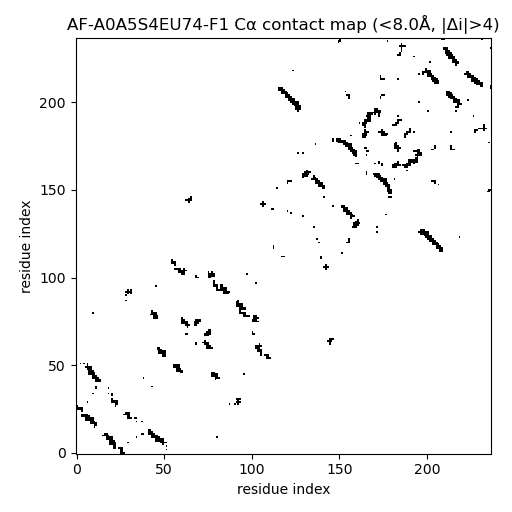1.00 93.38 68 PRO A CA 1
ATOM 487 C C . PRO A 1 68 ? 6.533 14.782 6.738 1.00 93.38 68 PRO A C 1
ATOM 489 O O . PRO A 1 68 ? 6.037 15.506 5.870 1.00 93.38 68 PRO A O 1
ATOM 492 N N . GLY A 1 69 ? 5.839 13.853 7.390 1.00 96.62 69 GLY A N 1
ATOM 493 C CA . GLY A 1 69 ? 4.398 13.689 7.283 1.00 96.62 69 GLY A CA 1
ATOM 494 C C . GLY A 1 69 ? 3.622 14.803 8.005 1.00 96.62 69 GLY A C 1
ATOM 495 O O . GLY A 1 69 ? 4.189 15.586 8.774 1.00 96.62 69 GLY A O 1
ATOM 496 N N . PRO A 1 70 ? 2.301 14.897 7.775 1.00 97.31 70 PRO A N 1
ATOM 497 C CA . PRO A 1 70 ? 1.448 15.945 8.346 1.00 97.31 70 PRO A CA 1
ATOM 498 C C . PRO A 1 70 ? 1.083 15.732 9.828 1.00 97.31 70 PRO A C 1
ATOM 500 O O . PRO A 1 70 ? 0.455 16.598 10.439 1.00 97.31 70 PRO A O 1
ATOM 503 N N . GLY A 1 71 ? 1.407 14.574 10.399 1.00 95.69 71 GLY A N 1
ATOM 504 C CA . GLY A 1 71 ? 1.087 14.202 11.768 1.00 95.69 71 GLY A CA 1
ATOM 505 C C . GLY A 1 71 ? 2.069 14.760 12.808 1.00 95.69 71 GLY A C 1
ATOM 506 O O . GLY A 1 71 ? 3.105 15.351 12.485 1.00 95.69 71 GLY A O 1
ATOM 507 N N . PRO A 1 72 ? 1.772 14.568 14.107 1.00 92.56 72 PRO A N 1
ATOM 508 C CA . PRO A 1 72 ? 2.634 15.022 15.193 1.00 92.56 72 PRO A CA 1
ATOM 509 C C . PRO A 1 72 ? 4.061 14.479 15.064 1.00 92.56 72 PRO A C 1
ATOM 511 O O . PRO A 1 72 ? 4.263 13.296 14.786 1.00 92.56 72 PRO A O 1
ATOM 514 N N . GLY A 1 73 ? 5.050 15.351 15.270 1.00 93.06 73 GLY A N 1
ATOM 515 C CA . GLY A 1 73 ? 6.465 14.986 15.155 1.00 93.06 73 GLY A CA 1
ATOM 516 C C . GLY A 1 73 ? 6.907 14.604 13.737 1.00 93.06 73 GLY A C 1
ATOM 517 O O . GLY A 1 73 ? 7.937 13.955 13.598 1.00 93.06 73 GLY A O 1
ATOM 518 N N . GLY A 1 74 ? 6.133 14.967 12.706 1.00 95.88 74 GLY A N 1
ATOM 519 C CA . GLY A 1 74 ? 6.423 14.629 11.311 1.00 95.88 74 GLY A CA 1
ATOM 520 C C . GLY A 1 74 ? 6.048 13.197 10.927 1.00 95.88 74 GLY A C 1
ATOM 521 O O . GLY A 1 74 ? 6.494 12.726 9.888 1.00 95.88 74 GLY A O 1
ATOM 522 N N . SER A 1 75 ? 5.275 12.493 11.759 1.00 97.62 75 SER A N 1
ATOM 523 C CA . SER A 1 75 ? 4.706 11.186 11.402 1.00 97.62 75 SER A CA 1
ATOM 524 C C . SER A 1 75 ? 3.653 11.315 10.304 1.00 97.62 75 SER A C 1
ATOM 526 O O . SER A 1 75 ? 3.040 12.371 10.139 1.00 97.62 75 SER A O 1
ATOM 528 N N . ASP A 1 76 ? 3.388 10.233 9.583 1.00 98.31 76 ASP A N 1
ATOM 529 C CA . ASP A 1 76 ? 2.242 10.199 8.676 1.00 98.31 76 ASP A CA 1
ATOM 530 C C . ASP A 1 76 ? 0.927 10.054 9.445 1.00 98.31 76 ASP A C 1
ATOM 532 O O . ASP A 1 76 ? 0.890 9.628 10.600 1.00 98.31 76 ASP A O 1
ATOM 536 N N . ASN A 1 77 ? -0.190 10.375 8.802 1.00 98.56 77 ASN A N 1
ATOM 537 C CA . ASN A 1 77 ? -1.514 10.095 9.338 1.00 98.56 77 ASN A CA 1
ATOM 538 C C . ASN A 1 77 ? -1.795 8.584 9.375 1.00 98.56 77 ASN A C 1
ATOM 540 O O . ASN A 1 77 ? -1.292 7.806 8.565 1.00 98.56 77 ASN A O 1
ATOM 544 N N . LEU A 1 78 ? -2.6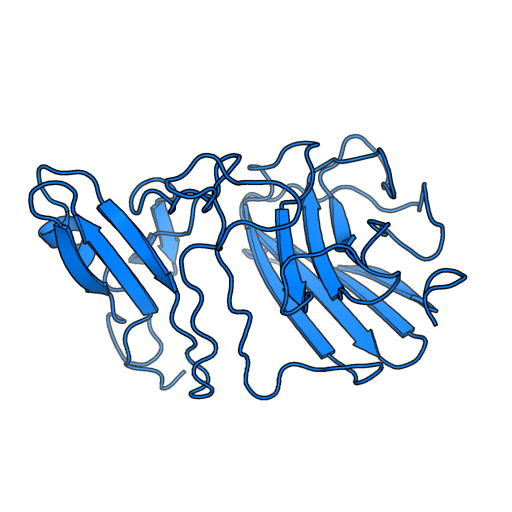74 8.182 10.295 1.00 98.75 78 LEU A N 1
ATOM 545 C CA . LEU A 1 78 ? -3.309 6.864 10.285 1.00 98.75 78 LEU A CA 1
ATOM 546 C C . LEU A 1 78 ? -4.600 6.910 9.459 1.00 98.75 78 LEU A C 1
ATOM 548 O O . LEU A 1 78 ? -5.324 7.906 9.499 1.00 98.75 78 LEU A O 1
ATOM 552 N N . ALA A 1 79 ? -4.916 5.820 8.763 1.00 98.81 79 ALA A N 1
ATOM 553 C CA . ALA A 1 79 ? -6.108 5.717 7.928 1.00 98.81 79 ALA A CA 1
ATOM 554 C C . ALA A 1 79 ? -7.400 5.669 8.759 1.00 98.81 79 ALA A C 1
ATOM 556 O O . ALA A 1 79 ? -7.450 5.016 9.805 1.00 98.81 79 ALA A O 1
ATOM 557 N N . ASP A 1 80 ? -8.466 6.297 8.253 1.00 98.69 80 ASP A N 1
ATOM 558 C CA . ASP A 1 80 ? -9.826 6.149 8.783 1.00 98.69 80 ASP A CA 1
ATOM 559 C C . ASP A 1 80 ? -10.313 4.704 8.586 1.00 98.69 80 ASP A C 1
ATOM 561 O O . ASP A 1 80 ? -10.351 4.179 7.470 1.00 98.69 80 ASP A O 1
ATOM 565 N N . ALA A 1 81 ? -10.721 4.062 9.682 1.00 98.75 81 ALA A N 1
ATOM 566 C CA . ALA A 1 81 ? -11.133 2.663 9.695 1.00 98.75 81 ALA A CA 1
ATOM 567 C C . ALA A 1 81 ? -12.442 2.389 8.929 1.00 98.75 81 ALA A C 1
ATOM 569 O O . ALA A 1 81 ? -12.733 1.234 8.621 1.00 98.75 81 ALA A O 1
ATOM 570 N N . LYS A 1 82 ? -13.252 3.411 8.627 1.00 98.25 82 LYS A N 1
ATOM 571 C CA . LYS A 1 82 ? -14.551 3.277 7.944 1.00 98.25 82 LYS A CA 1
ATOM 572 C C . LYS A 1 82 ? -14.512 3.704 6.473 1.00 98.25 82 LYS A C 1
ATOM 574 O O . LYS A 1 82 ? -15.506 3.510 5.777 1.00 98.25 82 LYS A O 1
ATOM 579 N N . ALA A 1 83 ? -13.396 4.257 5.995 1.00 98.38 83 ALA A N 1
ATOM 580 C CA . ALA A 1 83 ? -13.321 4.936 4.698 1.00 98.38 83 ALA A CA 1
ATOM 581 C C . ALA A 1 83 ? -13.233 4.009 3.468 1.00 98.38 83 ALA A C 1
ATOM 583 O O . ALA A 1 83 ? -13.462 4.461 2.351 1.00 98.38 83 ALA A O 1
ATOM 584 N N . ALA A 1 84 ? -12.954 2.713 3.643 1.00 98.50 84 ALA A N 1
ATOM 585 C CA . ALA A 1 84 ? -12.925 1.739 2.544 1.00 98.50 84 ALA A CA 1
ATOM 586 C C . ALA A 1 84 ? -13.805 0.505 2.831 1.00 98.50 84 ALA A C 1
ATOM 588 O O . ALA A 1 84 ? -13.281 -0.600 2.991 1.00 98.50 84 ALA A O 1
ATOM 589 N N . PRO A 1 85 ? -15.140 0.649 2.925 1.00 98.38 85 PRO A N 1
ATOM 590 C CA . PRO A 1 85 ? -16.027 -0.490 3.130 1.00 98.38 85 PRO A CA 1
ATOM 591 C C . PRO A 1 85 ? -16.064 -1.378 1.881 1.00 98.38 85 PRO A C 1
ATOM 593 O O . PRO A 1 85 ? -16.232 -0.897 0.761 1.00 98.38 85 PRO A O 1
ATOM 596 N N . ILE A 1 86 ? -15.938 -2.689 2.078 1.00 98.31 86 ILE A N 1
ATOM 597 C CA . ILE A 1 86 ? -15.986 -3.695 1.012 1.00 98.31 86 ILE A CA 1
ATOM 598 C C . ILE A 1 86 ? -16.788 -4.920 1.459 1.00 98.31 86 ILE A C 1
ATOM 600 O O . ILE A 1 86 ? -17.173 -5.055 2.622 1.00 98.31 86 ILE A O 1
ATOM 604 N N . THR A 1 87 ? -17.033 -5.837 0.525 1.00 97.88 87 THR A N 1
ATOM 605 C CA . THR A 1 87 ? -17.645 -7.139 0.807 1.00 97.88 87 THR A CA 1
ATOM 606 C C . THR A 1 87 ? -16.784 -8.250 0.213 1.00 97.88 87 THR A C 1
ATOM 608 O O . THR A 1 87 ? -16.432 -8.191 -0.961 1.00 97.88 87 THR A O 1
ATOM 611 N N . ILE A 1 88 ? -16.460 -9.272 1.008 1.00 97.06 88 ILE A N 1
ATOM 612 C CA . ILE A 1 88 ? -15.699 -10.458 0.596 1.00 97.06 88 ILE A CA 1
ATOM 613 C C . ILE A 1 88 ? -16.607 -11.673 0.775 1.00 97.06 88 ILE A C 1
ATOM 615 O O . ILE A 1 88 ? -16.994 -11.996 1.896 1.00 97.06 88 ILE A O 1
ATOM 619 N N . GLY A 1 89 ? -17.001 -12.327 -0.322 1.00 94.81 89 GLY A N 1
ATOM 620 C CA . GLY A 1 89 ? -17.889 -13.498 -0.261 1.00 94.81 89 GLY A CA 1
ATOM 621 C C . GLY A 1 89 ? -19.219 -13.227 0.461 1.00 94.81 89 GLY A C 1
ATOM 622 O O . GLY A 1 89 ? -19.678 -14.058 1.238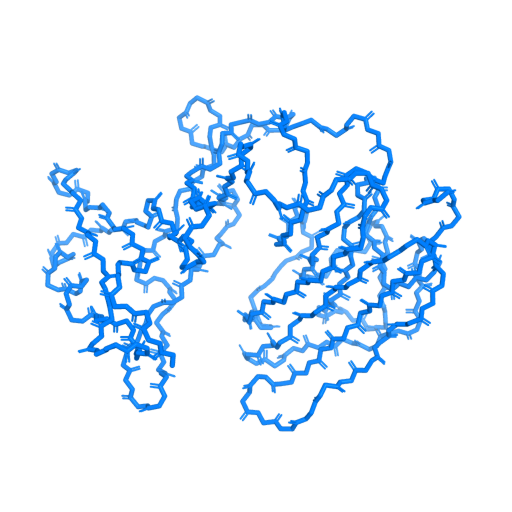 1.00 94.81 89 GLY A O 1
ATOM 623 N N . GLY A 1 90 ? -19.795 -12.034 0.273 1.00 97.00 90 GLY A N 1
ATOM 624 C CA . GLY A 1 90 ? -21.021 -11.594 0.952 1.00 97.00 90 GLY A CA 1
ATOM 625 C C . GLY A 1 90 ? -20.827 -11.049 2.376 1.00 97.00 90 GLY A C 1
ATOM 626 O O . GLY A 1 90 ? -21.779 -10.540 2.959 1.00 97.00 90 GLY A O 1
ATOM 627 N N . GLN A 1 91 ? -19.615 -11.104 2.937 1.00 98.25 91 GLN A N 1
ATOM 628 C CA . GLN A 1 91 ? -19.318 -10.640 4.296 1.00 98.25 91 GLN A CA 1
ATOM 629 C C . GLN A 1 91 ? -18.673 -9.251 4.274 1.00 98.25 91 GLN A C 1
ATOM 631 O O . GLN A 1 91 ? -17.713 -9.017 3.539 1.00 98.25 91 GLN A O 1
ATOM 636 N N . LYS A 1 92 ? -19.193 -8.326 5.087 1.00 98.50 92 LYS A N 1
ATOM 637 C CA . LYS A 1 92 ? -18.655 -6.965 5.215 1.00 98.50 92 LYS A CA 1
ATOM 638 C C . LYS A 1 92 ? -17.230 -6.996 5.776 1.00 98.50 92 LYS A C 1
ATOM 640 O O . LYS A 1 92 ? -16.963 -7.694 6.750 1.00 98.50 92 LYS A O 1
ATOM 645 N N . ALA A 1 93 ? -16.352 -6.185 5.199 1.00 98.69 93 ALA A N 1
ATOM 646 C CA . ALA A 1 93 ? -15.000 -5.925 5.681 1.00 98.69 93 ALA A CA 1
ATOM 647 C C . ALA A 1 93 ? -14.608 -4.465 5.403 1.00 98.69 93 ALA A C 1
ATOM 649 O O . ALA A 1 93 ? -15.332 -3.735 4.721 1.00 98.69 93 ALA A O 1
ATOM 650 N N . TYR A 1 94 ? -13.457 -4.047 5.923 1.00 98.88 94 TYR A N 1
ATOM 651 C CA . TYR A 1 94 ? -12.877 -2.731 5.670 1.00 98.88 94 TYR A CA 1
ATOM 652 C C . TYR A 1 94 ? -11.467 -2.893 5.100 1.00 98.88 94 TYR A C 1
ATOM 654 O O . TYR A 1 94 ? -10.668 -3.663 5.630 1.00 98.88 94 TYR A O 1
ATOM 662 N N . GLY A 1 95 ? -11.184 -2.196 4.002 1.00 98.69 95 GLY A N 1
ATOM 663 C CA . GLY A 1 95 ? -9.829 -1.982 3.506 1.00 98.69 95 GLY A CA 1
ATOM 664 C C . GLY A 1 95 ? -9.147 -0.813 4.219 1.00 98.69 95 GLY A C 1
ATOM 665 O O . GLY A 1 95 ? -9.711 -0.202 5.126 1.00 98.69 95 GLY A O 1
ATOM 666 N N . VAL A 1 96 ? -7.942 -0.469 3.767 1.00 98.88 96 VAL A N 1
ATOM 667 C CA . VAL A 1 96 ? -7.181 0.679 4.274 1.00 98.88 96 VAL A CA 1
ATOM 668 C C . VAL A 1 96 ? -7.226 1.791 3.228 1.00 98.88 96 VAL A C 1
ATOM 670 O O . VAL A 1 96 ? -6.616 1.672 2.168 1.00 98.88 96 VAL A O 1
ATOM 673 N N . TYR A 1 97 ? -7.977 2.861 3.498 1.00 98.62 97 TYR A N 1
ATOM 674 C CA . TYR A 1 97 ? -8.020 4.029 2.616 1.00 98.62 97 TYR A CA 1
ATOM 675 C C . TYR A 1 97 ? -6.823 4.941 2.903 1.00 98.62 97 TYR A C 1
ATOM 677 O O . TYR A 1 97 ? -6.754 5.565 3.962 1.00 98.62 97 TYR A O 1
ATOM 685 N N . ILE A 1 98 ? -5.886 5.031 1.961 1.00 98.56 98 ILE A N 1
ATOM 686 C CA . ILE A 1 98 ? -4.682 5.859 2.087 1.00 98.56 98 ILE A CA 1
ATOM 687 C C . ILE A 1 98 ? -4.913 7.208 1.402 1.00 98.56 98 ILE A C 1
ATOM 689 O O . ILE A 1 98 ? -4.781 7.336 0.188 1.00 98.56 98 ILE A O 1
ATOM 693 N N . ALA A 1 99 ? -5.285 8.224 2.181 1.00 97.75 99 ALA A N 1
ATOM 694 C CA . ALA A 1 99 ? -5.316 9.607 1.705 1.00 97.75 99 ALA A CA 1
ATOM 695 C C . ALA A 1 99 ? -3.887 10.188 1.634 1.00 97.75 99 ALA A C 1
ATOM 697 O O . ALA A 1 99 ? -3.011 9.695 2.351 1.00 97.75 99 ALA A O 1
ATOM 698 N N . PRO A 1 100 ? -3.632 11.260 0.855 1.00 97.69 100 PRO A N 1
ATOM 699 C CA . PRO A 1 100 ? -2.336 11.939 0.866 1.00 97.69 100 PRO A CA 1
ATOM 700 C C . PRO A 1 100 ? -1.840 12.245 2.290 1.00 97.69 100 PRO A C 1
ATOM 702 O O . PRO A 1 100 ? -2.587 12.779 3.113 1.00 97.69 100 PRO A O 1
ATOM 705 N N . GLY A 1 101 ? -0.588 11.878 2.578 1.00 97.38 101 GLY A N 1
ATOM 706 C CA . GLY A 1 101 ? 0.026 12.010 3.905 1.00 97.38 101 GLY A CA 1
ATOM 707 C C . GLY A 1 101 ? -0.369 10.928 4.918 1.00 97.38 101 GLY A C 1
ATOM 708 O O . GLY A 1 101 ? -0.146 11.120 6.108 1.00 97.38 101 GLY A O 1
ATOM 709 N N . THR A 1 102 ? -0.990 9.827 4.483 1.00 98.62 102 THR A N 1
ATOM 710 C CA . THR A 1 102 ? -1.261 8.631 5.302 1.00 98.62 102 THR A CA 1
ATOM 711 C C . THR A 1 102 ? -0.235 7.554 4.970 1.00 98.62 102 THR A C 1
ATOM 713 O O . THR A 1 102 ? -0.005 7.293 3.793 1.00 98.62 102 THR A O 1
ATOM 716 N N . GLY A 1 103 ? 0.334 6.890 5.976 1.00 98.38 103 GLY A N 1
ATOM 717 C CA . GLY A 1 103 ? 1.427 5.949 5.748 1.00 98.38 103 GLY A CA 1
ATOM 718 C C . GLY A 1 103 ? 1.637 4.970 6.893 1.00 98.38 103 GLY A C 1
ATOM 719 O O . GLY A 1 103 ? 1.415 5.275 8.069 1.00 98.38 103 GLY A O 1
ATOM 720 N N . TYR A 1 104 ? 2.077 3.768 6.527 1.00 98.81 104 TYR A N 1
ATOM 721 C CA . TYR A 1 104 ? 2.406 2.702 7.460 1.00 98.81 104 TYR A CA 1
ATOM 722 C C . TYR A 1 104 ? 3.788 2.146 7.148 1.00 98.81 104 TYR A C 1
ATOM 724 O O . TYR A 1 104 ? 4.137 1.970 5.984 1.00 98.81 104 TYR A O 1
ATOM 732 N N . ARG A 1 105 ? 4.573 1.846 8.182 1.00 98.50 105 ARG A N 1
ATOM 733 C CA . ARG A 1 105 ? 5.947 1.368 8.009 1.00 98.50 105 ARG A CA 1
ATOM 734 C C . ARG A 1 105 ? 6.351 0.404 9.114 1.00 98.50 105 ARG A C 1
ATOM 736 O O . ARG A 1 105 ? 5.818 0.442 10.225 1.00 98.50 105 ARG A O 1
ATOM 743 N N . ASN A 1 106 ? 7.325 -0.440 8.797 1.00 98.38 106 ASN A N 1
ATOM 744 C CA . ASN A 1 106 ? 8.120 -1.176 9.765 1.00 98.38 106 ASN A CA 1
ATOM 745 C C . ASN A 1 106 ? 9.578 -1.175 9.297 1.00 98.38 106 ASN A C 1
ATOM 747 O O . ASN A 1 106 ? 9.893 -1.741 8.258 1.00 98.38 106 ASN A O 1
ATOM 751 N N . ASN A 1 107 ? 10.447 -0.531 10.072 1.00 97.25 107 ASN A N 1
ATOM 752 C CA . ASN A 1 107 ? 11.871 -0.398 9.763 1.00 97.25 107 ASN A CA 1
ATOM 753 C C . ASN A 1 107 ? 12.734 -1.515 10.369 1.00 97.25 107 ASN A C 1
ATOM 755 O O . ASN A 1 107 ? 13.927 -1.592 10.087 1.00 97.25 107 ASN A O 1
ATOM 759 N N . THR A 1 108 ? 12.144 -2.376 11.198 1.00 97.19 108 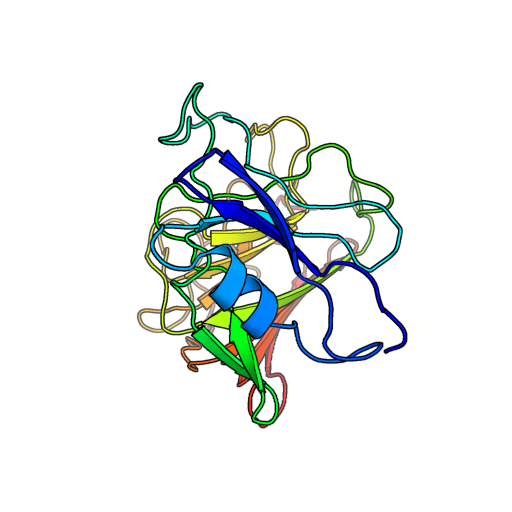THR A N 1
ATOM 760 C CA . THR A 1 108 ? 12.833 -3.468 11.888 1.00 97.19 108 THR A CA 1
ATOM 761 C C . THR A 1 108 ? 12.114 -4.771 11.570 1.00 97.19 108 THR A C 1
ATOM 763 O O . THR A 1 108 ? 11.293 -5.266 12.347 1.00 97.19 108 THR A O 1
ATOM 766 N N . THR A 1 109 ? 12.400 -5.304 10.386 1.00 97.50 109 THR A N 1
ATOM 767 C CA . THR A 1 109 ? 11.732 -6.484 9.836 1.00 97.50 109 THR A CA 1
ATOM 768 C C . THR A 1 109 ? 12.535 -7.766 10.067 1.00 97.50 109 THR A C 1
ATOM 770 O O . THR A 1 109 ? 13.728 -7.756 10.366 1.00 97.50 109 THR A O 1
ATOM 773 N N . ASN A 1 110 ? 11.857 -8.903 9.943 1.00 97.88 110 ASN A N 1
ATOM 774 C CA . ASN A 1 110 ? 12.411 -10.240 10.076 1.00 97.88 110 ASN A CA 1
ATOM 775 C C . ASN A 1 110 ? 12.202 -11.033 8.778 1.00 97.88 110 ASN A C 1
ATOM 777 O O . ASN A 1 110 ? 11.073 -11.364 8.393 1.00 97.88 110 ASN A O 1
ATOM 781 N N . GLY A 1 111 ? 13.323 -11.338 8.122 1.00 97.31 111 GLY A N 1
ATOM 782 C CA . GLY A 1 111 ? 13.422 -12.172 6.927 1.00 97.31 111 GLY A CA 1
ATOM 783 C C . GLY A 1 111 ? 12.710 -11.622 5.685 1.00 97.31 111 GLY A C 1
ATOM 784 O O . GLY A 1 111 ? 12.268 -12.410 4.849 1.00 97.31 111 GLY A O 1
ATOM 785 N N . VAL A 1 112 ? 12.587 -10.298 5.601 1.00 98.06 112 VAL A N 1
ATOM 786 C CA . VAL A 1 112 ? 12.435 -9.573 4.330 1.00 98.06 112 VAL A CA 1
ATOM 787 C C . VAL A 1 112 ? 13.782 -9.625 3.595 1.00 98.06 112 VAL A C 1
ATOM 789 O O . VAL A 1 112 ? 14.823 -9.690 4.255 1.00 98.06 112 VAL A O 1
ATOM 792 N N . ALA A 1 113 ? 13.768 -9.677 2.261 1.00 98.12 113 ALA A N 1
ATOM 793 C CA . ALA A 1 113 ? 14.989 -9.747 1.462 1.00 98.12 113 ALA A CA 1
ATOM 794 C C . ALA A 1 113 ? 15.865 -8.501 1.660 1.00 98.12 113 ALA A C 1
ATOM 796 O O . ALA A 1 113 ? 15.374 -7.410 1.948 1.00 98.12 113 ALA A O 1
ATOM 797 N N . THR A 1 114 ? 17.178 -8.671 1.538 1.00 97.44 114 THR A N 1
ATOM 798 C CA . THR A 1 114 ? 18.155 -7.579 1.608 1.00 97.44 114 THR A CA 1
ATOM 799 C C . THR A 1 114 ? 19.251 -7.795 0.572 1.00 97.44 114 THR A C 1
ATOM 801 O O . THR A 1 114 ? 19.538 -8.932 0.188 1.00 97.44 114 THR A O 1
ATOM 804 N N . GLY A 1 115 ? 19.882 -6.705 0.129 1.00 95.56 115 GLY A N 1
ATOM 805 C CA . GLY A 1 115 ? 20.828 -6.756 -0.986 1.00 95.56 115 GLY A CA 1
ATOM 806 C C . GLY A 1 115 ? 20.141 -7.259 -2.256 1.00 95.56 115 GLY A C 1
ATOM 807 O O . GLY A 1 115 ? 19.006 -6.891 -2.523 1.00 95.56 115 GLY A O 1
ATOM 808 N N . ASP A 1 116 ? 20.809 -8.141 -2.996 1.00 96.88 116 ASP A N 1
ATOM 809 C CA . ASP A 1 116 ? 20.304 -8.718 -4.253 1.00 96.88 116 ASP A CA 1
ATOM 810 C C . ASP A 1 116 ? 19.599 -10.079 -4.046 1.00 96.88 116 ASP A C 1
ATOM 812 O O . ASP A 1 116 ? 19.607 -10.962 -4.903 1.00 96.88 116 ASP A O 1
ATOM 816 N N . GLN A 1 117 ? 19.050 -10.319 -2.849 1.00 98.44 117 GLN A N 1
ATOM 817 C CA . GLN A 1 117 ? 18.264 -11.528 -2.589 1.00 98.44 117 GLN A CA 1
ATOM 818 C C . GLN A 1 117 ? 16.929 -11.472 -3.343 1.00 98.44 117 GLN A C 1
ATOM 820 O O . GLN A 1 117 ? 16.305 -10.415 -3.391 1.00 98.44 117 GLN A O 1
ATOM 825 N N . PRO A 1 118 ? 16.442 -12.603 -3.880 1.00 98.62 118 PRO A N 1
ATOM 826 C CA . PRO A 1 118 ? 15.171 -12.625 -4.582 1.00 98.62 118 PRO A CA 1
ATOM 827 C C . PRO A 1 118 ? 13.987 -12.410 -3.635 1.00 98.62 118 PRO A C 1
ATOM 829 O O . PRO A 1 118 ? 13.932 -12.980 -2.540 1.00 98.62 118 PRO A O 1
ATOM 832 N N . GLU A 1 119 ? 12.987 -11.667 -4.100 1.00 98.81 119 GLU A N 1
ATOM 833 C CA . GLU A 1 119 ? 11.716 -11.481 -3.413 1.00 98.81 119 GLU A CA 1
ATOM 834 C C . GLU A 1 119 ? 10.527 -11.351 -4.370 1.00 98.81 119 GLU A C 1
ATOM 836 O O . GLU A 1 119 ? 10.642 -11.234 -5.589 1.00 98.81 119 GLU A O 1
ATOM 841 N N . GLY A 1 120 ? 9.330 -11.440 -3.799 1.00 98.69 120 GLY A N 1
ATOM 842 C CA . GLY A 1 120 ? 8.089 -11.285 -4.532 1.00 98.69 120 GLY A CA 1
ATOM 843 C C . GLY A 1 120 ? 6.997 -10.783 -3.612 1.00 98.69 120 GLY A C 1
ATOM 844 O O . GLY A 1 120 ? 6.857 -11.238 -2.477 1.00 98.69 120 GLY A O 1
ATOM 845 N N . MET A 1 121 ? 6.200 -9.862 -4.125 1.00 98.81 121 MET A N 1
ATOM 846 C CA . MET A 1 121 ? 5.151 -9.187 -3.381 1.00 98.81 121 MET A CA 1
ATOM 847 C C . MET A 1 121 ? 3.907 -9.028 -4.237 1.00 98.81 121 MET A C 1
ATOM 849 O O . MET A 1 121 ? 3.964 -8.965 -5.465 1.00 98.81 121 MET A O 1
ATOM 853 N N . TYR A 1 122 ? 2.759 -8.973 -3.572 1.00 98.88 122 TYR A N 1
ATOM 854 C CA . TYR A 1 122 ? 1.500 -8.652 -4.217 1.00 98.88 122 TYR A CA 1
ATOM 855 C C . TYR A 1 122 ? 0.618 -7.812 -3.302 1.00 98.88 122 TYR A C 1
ATOM 857 O O . TYR A 1 122 ? 0.674 -7.944 -2.081 1.00 98.88 122 TYR A O 1
ATOM 865 N N . ALA A 1 123 ? -0.243 -7.001 -3.906 1.00 98.94 123 ALA A N 1
ATOM 866 C CA . ALA A 1 123 ? -1.288 -6.258 -3.219 1.00 98.94 123 ALA A CA 1
ATOM 867 C C . ALA A 1 123 ? -2.608 -6.349 -3.995 1.00 98.94 123 ALA A C 1
ATOM 869 O O . ALA A 1 123 ? -2.617 -6.528 -5.215 1.00 98.94 123 ALA A O 1
ATOM 870 N N . VAL A 1 124 ? -3.731 -6.216 -3.283 1.00 98.81 124 VAL A N 1
ATOM 871 C CA . VAL A 1 124 ? -5.045 -5.978 -3.895 1.00 98.81 124 VAL A CA 1
ATOM 872 C C . VAL A 1 124 ? -5.441 -4.536 -3.611 1.00 98.81 124 VAL A C 1
ATOM 874 O O . VAL A 1 124 ? -5.639 -4.164 -2.457 1.00 98.81 124 VAL A O 1
ATOM 877 N N . LEU A 1 125 ? -5.534 -3.735 -4.667 1.00 98.81 125 LEU A N 1
ATOM 878 C CA . LEU A 1 125 ? -5.668 -2.281 -4.616 1.00 98.81 125 LEU A CA 1
ATOM 879 C C . LEU A 1 125 ? -6.992 -1.830 -5.236 1.00 98.81 125 LEU A C 1
ATOM 881 O O . LEU A 1 125 ? -7.592 -2.548 -6.039 1.00 98.81 125 LEU A O 1
ATOM 885 N N . ASP A 1 126 ? -7.439 -0.624 -4.890 1.00 98.75 126 ASP A N 1
ATOM 886 C CA . ASP A 1 126 ? -8.516 0.041 -5.622 1.00 98.75 126 ASP A CA 1
ATOM 887 C C . ASP A 1 126 ? -7.941 0.743 -6.853 1.00 98.75 126 ASP A C 1
ATOM 889 O O . ASP A 1 126 ? -7.328 1.802 -6.739 1.00 98.75 126 ASP A O 1
ATOM 893 N N . GLY A 1 127 ? -8.166 0.174 -8.041 1.00 98.56 127 GLY A N 1
ATOM 894 C CA . GLY A 1 127 ? -7.637 0.726 -9.289 1.00 98.56 127 GLY A CA 1
ATOM 895 C C . GLY A 1 127 ? -8.244 2.065 -9.708 1.00 98.56 127 GLY A C 1
ATOM 896 O O . GLY A 1 127 ? -7.847 2.624 -10.727 1.00 98.56 127 GLY A O 1
ATOM 897 N N . THR A 1 128 ? -9.206 2.579 -8.941 1.00 98.38 128 THR A N 1
ATOM 898 C CA . THR A 1 128 ? -9.854 3.875 -9.158 1.00 98.38 128 THR A CA 1
ATOM 899 C C . THR A 1 128 ? -9.472 4.923 -8.111 1.00 98.38 128 THR A C 1
ATOM 901 O O . THR A 1 128 ? -9.873 6.078 -8.238 1.00 98.38 128 THR A O 1
ATOM 904 N N . HIS A 1 129 ? -8.665 4.556 -7.109 1.00 98.56 129 HIS A N 1
ATOM 905 C CA . HIS A 1 129 ? -8.191 5.459 -6.063 1.00 98.56 129 HIS A CA 1
ATOM 906 C C . HIS A 1 129 ? -6.670 5.628 -6.143 1.00 98.56 129 HIS A C 1
ATOM 908 O O . HIS A 1 129 ? -5.908 4.814 -5.629 1.00 98.56 129 HIS A O 1
ATOM 914 N N . TYR A 1 130 ? -6.239 6.692 -6.817 1.00 98.44 130 TYR A N 1
ATOM 915 C CA . TYR A 1 130 ? -4.831 7.021 -7.029 1.00 98.44 130 TYR A CA 1
ATOM 916 C C . TYR A 1 130 ? -4.654 8.515 -7.323 1.00 98.44 130 TYR A C 1
ATOM 918 O O . TYR A 1 130 ? -5.622 9.247 -7.541 1.00 98.44 130 TYR A O 1
ATOM 926 N N . ASN A 1 131 ? -3.404 8.971 -7.362 1.00 97.81 131 ASN A N 1
ATOM 927 C CA . ASN A 1 131 ? -3.031 10.281 -7.887 1.00 97.81 131 ASN A CA 1
ATOM 928 C C . ASN A 1 131 ? -1.641 10.218 -8.556 1.00 97.81 131 ASN A C 1
ATOM 930 O O . ASN A 1 131 ? -1.056 9.141 -8.692 1.00 97.81 131 ASN A O 1
ATOM 934 N N . GLY A 1 132 ? -1.139 11.376 -8.999 1.00 96.12 132 GLY A N 1
ATOM 935 C CA . GLY A 1 132 ? 0.169 11.505 -9.653 1.00 96.12 132 GLY A CA 1
ATOM 936 C C . GLY A 1 132 ? 1.320 11.855 -8.706 1.00 96.12 132 GLY A C 1
ATOM 937 O O . GLY A 1 132 ? 2.430 12.109 -9.167 1.00 96.12 132 GLY A O 1
ATOM 938 N N . GLY A 1 133 ? 1.064 11.920 -7.398 1.00 94.81 133 GLY A N 1
ATOM 939 C CA . GLY A 1 133 ? 2.069 12.208 -6.380 1.00 94.81 133 GLY A CA 1
ATOM 940 C C . GLY A 1 133 ? 2.966 11.005 -6.089 1.00 94.81 133 GLY A C 1
ATOM 941 O O . GLY A 1 133 ? 2.615 9.864 -6.392 1.00 94.81 133 GLY A O 1
ATOM 942 N N . CYS A 1 134 ? 4.125 11.281 -5.492 1.00 90.69 134 CYS A N 1
ATOM 943 C CA . CYS A 1 134 ? 5.002 10.250 -4.954 1.00 90.69 134 CYS A CA 1
ATOM 944 C C . CYS A 1 134 ? 4.764 10.049 -3.448 1.00 90.69 134 CYS A C 1
ATOM 946 O O . CYS A 1 134 ? 4.674 11.040 -2.723 1.00 90.69 134 CYS A O 1
ATOM 948 N N . CYS A 1 135 ? 4.670 8.819 -2.950 1.00 95.75 135 CYS A N 1
ATOM 949 C CA . CYS A 1 135 ? 4.447 7.587 -3.714 1.00 95.75 135 CYS A CA 1
ATOM 950 C C . CYS A 1 135 ? 3.457 6.690 -2.962 1.00 95.75 135 CYS A C 1
ATOM 952 O O . CYS A 1 135 ? 3.363 6.737 -1.734 1.00 95.75 135 CYS A O 1
ATOM 954 N N . PHE A 1 136 ? 2.639 5.946 -3.712 1.00 98.50 136 PHE A N 1
ATOM 955 C CA . PHE A 1 136 ? 1.706 4.974 -3.150 1.00 98.50 136 PHE A CA 1
ATOM 956 C C . PHE A 1 136 ? 2.298 3.584 -3.341 1.00 98.50 136 PHE A C 1
ATOM 958 O O . PHE A 1 136 ? 2.035 2.922 -4.351 1.00 98.50 136 PHE A O 1
ATOM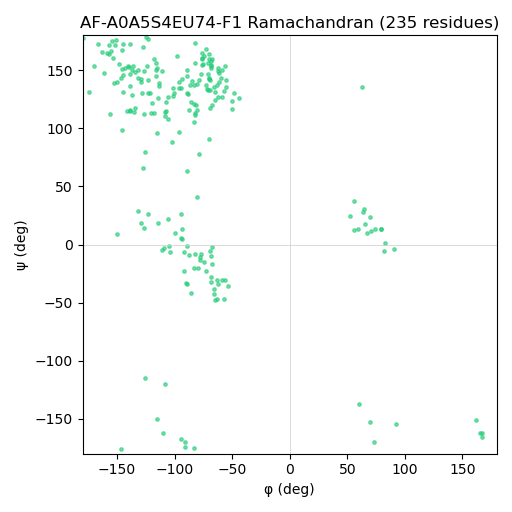 965 N N . ASP A 1 137 ? 3.101 3.189 -2.352 1.00 98.69 137 ASP A N 1
ATOM 966 C CA . ASP A 1 137 ? 3.929 1.996 -2.435 1.00 98.69 137 ASP A CA 1
ATOM 967 C C . ASP A 1 137 ? 3.547 0.919 -1.424 1.00 98.69 137 ASP A C 1
ATOM 969 O O . ASP A 1 137 ? 3.072 1.187 -0.316 1.00 98.69 137 ASP A O 1
ATOM 973 N N . TYR A 1 138 ? 3.820 -0.327 -1.797 1.00 98.81 138 TYR A N 1
ATOM 974 C CA . TYR A 1 138 ? 3.824 -1.471 -0.895 1.00 98.81 138 TYR A CA 1
ATOM 975 C C . TYR A 1 138 ? 4.975 -2.411 -1.252 1.00 98.81 138 TYR A C 1
ATOM 977 O O . TYR A 1 138 ? 4.972 -3.010 -2.329 1.00 98.81 138 TYR A O 1
ATOM 985 N N . GLY A 1 139 ? 5.940 -2.563 -0.344 1.00 98.56 139 GLY A N 1
ATOM 986 C CA . GLY A 1 139 ? 7.067 -3.466 -0.551 1.00 98.56 139 GLY A CA 1
ATOM 987 C C . GLY A 1 139 ? 8.263 -3.202 0.350 1.00 98.56 139 GLY A C 1
ATOM 988 O O . GLY A 1 139 ? 8.113 -2.754 1.490 1.00 98.56 139 GLY A O 1
ATOM 989 N N . ASN A 1 140 ? 9.437 -3.537 -0.174 1.00 98.38 140 ASN A N 1
ATOM 990 C CA . ASN A 1 140 ? 10.724 -3.417 0.487 1.00 98.38 140 ASN A CA 1
ATOM 991 C C . ASN A 1 140 ? 11.272 -1.992 0.361 1.00 98.38 140 ASN A C 1
ATOM 993 O O . ASN A 1 140 ? 11.183 -1.369 -0.699 1.00 98.38 140 ASN A O 1
ATOM 997 N N . ALA A 1 141 ? 11.826 -1.477 1.456 1.00 97.06 141 ALA A N 1
ATOM 998 C CA . ALA A 1 141 ? 12.363 -0.129 1.518 1.00 97.06 141 ALA A CA 1
ATOM 999 C C . ALA A 1 141 ? 13.450 0.016 2.586 1.00 97.06 141 ALA A C 1
ATOM 1001 O O . ALA A 1 141 ? 13.704 -0.885 3.388 1.00 97.06 141 ALA A O 1
ATOM 1002 N N . GLN A 1 142 ? 14.059 1.198 2.638 1.00 94.50 142 GLN A N 1
ATOM 1003 C CA . GLN A 1 142 ? 15.126 1.522 3.579 1.00 94.50 142 GLN A CA 1
ATOM 1004 C C . GLN A 1 142 ? 14.653 1.456 5.034 1.00 94.50 142 GLN A C 1
ATOM 1006 O O . GLN A 1 142 ? 13.508 1.767 5.369 1.00 94.50 142 GLN A O 1
ATOM 1011 N N . THR A 1 143 ? 15.566 1.152 5.947 1.00 94.00 143 THR A N 1
ATOM 1012 C CA . THR A 1 143 ? 15.262 1.040 7.384 1.00 94.00 143 THR A CA 1
ATOM 1013 C C . THR A 1 143 ? 15.370 2.370 8.138 1.00 94.00 143 THR A C 1
ATOM 1015 O O . THR A 1 143 ? 14.973 2.462 9.297 1.00 94.00 143 THR A O 1
ATOM 1018 N N . ASN A 1 144 ? 15.880 3.426 7.505 1.00 90.50 144 ASN A N 1
ATOM 1019 C CA . ASN A 1 144 ? 16.118 4.733 8.128 1.00 90.50 144 ASN A CA 1
ATOM 1020 C C . ASN A 1 144 ? 15.176 5.844 7.620 1.00 90.50 144 ASN A C 1
ATOM 1022 O O . ASN A 1 144 ? 15.218 6.959 8.138 1.00 90.50 144 ASN A O 1
ATOM 1026 N N . GLY A 1 145 ? 14.324 5.550 6.630 1.00 84.75 145 GLY A N 1
ATOM 1027 C CA . GLY A 1 145 ? 13.423 6.532 6.022 1.00 84.75 145 GLY A CA 1
ATOM 1028 C C . GLY A 1 145 ? 14.131 7.602 5.181 1.00 84.75 145 GLY A C 1
ATOM 1029 O O . GLY A 1 145 ? 13.587 8.698 5.034 1.00 84.75 145 GLY A O 1
ATOM 1030 N N . GLN A 1 146 ? 15.333 7.312 4.677 1.00 87.00 146 GLN A N 1
ATOM 1031 C CA . GLN A 1 146 ? 16.115 8.205 3.823 1.00 87.00 146 GLN A CA 1
ATOM 1032 C C . GLN A 1 146 ? 16.312 7.606 2.423 1.00 87.00 146 GLN A C 1
ATOM 1034 O O . GLN A 1 146 ? 16.462 6.395 2.275 1.00 87.00 146 GLN A O 1
ATOM 1039 N N . ALA A 1 147 ? 16.325 8.470 1.409 1.00 82.19 147 ALA A N 1
ATOM 1040 C CA . ALA A 1 147 ? 16.531 8.125 -0.000 1.00 82.19 147 ALA A CA 1
ATOM 1041 C C . ALA A 1 147 ? 18.031 8.150 -0.355 1.00 82.19 147 ALA A C 1
ATOM 1043 O O . ALA A 1 147 ? 18.497 9.000 -1.117 1.00 82.19 147 ALA A O 1
ATOM 1044 N N . ASP A 1 148 ? 18.808 7.265 0.272 1.00 83.81 148 ASP A N 1
ATOM 1045 C CA . ASP A 1 148 ? 20.270 7.407 0.334 1.00 83.81 148 ASP A CA 1
ATOM 1046 C C . ASP A 1 148 ? 21.038 6.893 -0.900 1.00 83.81 148 ASP A C 1
ATOM 1048 O O . ASP A 1 148 ? 22.185 7.291 -1.094 1.00 83.81 148 ASP A O 1
ATOM 1052 N N . ASP A 1 149 ? 20.451 6.017 -1.723 1.00 86.00 149 ASP A N 1
ATOM 1053 C CA . ASP A 1 149 ? 21.129 5.375 -2.862 1.00 86.00 149 ASP A CA 1
ATOM 1054 C C . ASP A 1 149 ? 20.126 4.754 -3.855 1.00 86.00 149 ASP A C 1
ATOM 1056 O O . ASP A 1 149 ? 18.952 4.591 -3.536 1.00 86.00 149 ASP A O 1
ATOM 1060 N N . ILE A 1 150 ? 20.570 4.400 -5.059 1.00 90.00 150 ILE A N 1
ATOM 1061 C CA . ILE A 1 150 ? 19.762 3.706 -6.075 1.00 90.00 150 ILE A CA 1
ATOM 1062 C C . ILE A 1 150 ? 19.628 2.210 -5.747 1.00 90.00 150 ILE A C 1
ATOM 1064 O O . ILE A 1 150 ? 20.557 1.596 -5.227 1.00 90.00 150 ILE A O 1
ATOM 1068 N N . GLY A 1 151 ? 18.490 1.590 -6.073 1.00 89.19 151 GLY A N 1
ATOM 1069 C CA . GLY A 1 151 ? 18.302 0.139 -5.921 1.00 89.19 151 GLY A CA 1
ATOM 1070 C C . GLY A 1 151 ? 18.125 -0.348 -4.478 1.00 89.19 151 GLY A C 1
ATOM 1071 O O . GLY A 1 151 ? 18.203 -1.547 -4.223 1.00 89.19 151 GLY A O 1
ATOM 1072 N N . ILE A 1 152 ? 17.883 0.558 -3.528 1.00 93.19 152 ILE A N 1
ATOM 1073 C CA . ILE A 1 152 ? 17.656 0.228 -2.107 1.00 93.19 152 ILE A CA 1
ATOM 1074 C C . ILE A 1 152 ? 16.169 0.078 -1.746 1.00 93.19 152 ILE A C 1
ATOM 1076 O O . ILE A 1 152 ? 15.828 -0.082 -0.571 1.00 93.19 152 ILE A O 1
ATOM 1080 N N . MET A 1 153 ? 15.288 0.146 -2.745 1.00 97.50 153 MET A N 1
ATOM 1081 C CA . MET A 1 153 ? 13.875 -0.210 -2.643 1.00 97.50 153 MET A CA 1
ATOM 1082 C C . MET A 1 153 ? 13.530 -1.277 -3.678 1.00 97.50 153 MET A C 1
ATOM 1084 O O . MET A 1 153 ? 14.137 -1.364 -4.744 1.00 97.50 153 MET A O 1
ATOM 1088 N N . GLU A 1 154 ? 12.506 -2.057 -3.362 1.00 98.44 154 GLU A N 1
ATOM 1089 C CA . GLU A 1 154 ? 11.751 -2.828 -4.339 1.00 98.44 154 GLU A CA 1
ATOM 1090 C C . GLU A 1 154 ? 10.303 -2.851 -3.859 1.00 98.44 154 GLU A C 1
ATOM 1092 O O . GLU A 1 154 ? 9.944 -3.603 -2.955 1.00 98.44 154 GLU A O 1
ATOM 1097 N N . ALA A 1 155 ? 9.466 -1.977 -4.412 1.00 98.75 155 ALA A N 1
ATOM 1098 C CA . ALA A 1 155 ? 8.076 -1.863 -3.990 1.00 98.75 155 ALA A CA 1
ATOM 1099 C C . ALA A 1 155 ? 7.111 -1.787 -5.168 1.00 98.75 155 ALA A C 1
ATOM 1101 O O . ALA A 1 155 ? 7.430 -1.250 -6.224 1.00 98.75 155 ALA A O 1
ATOM 1102 N N . ILE A 1 156 ? 5.898 -2.309 -4.985 1.00 98.94 156 ILE A N 1
ATOM 1103 C CA . ILE A 1 156 ? 4.795 -2.048 -5.911 1.00 98.94 156 ILE A CA 1
ATOM 1104 C C . ILE A 1 156 ? 4.426 -0.578 -5.779 1.00 98.94 156 ILE A C 1
ATOM 1106 O O . ILE A 1 156 ? 3.953 -0.199 -4.716 1.00 98.94 156 ILE A O 1
ATOM 1110 N N . TYR A 1 157 ? 4.531 0.186 -6.861 1.00 98.81 157 TYR A N 1
ATOM 1111 C CA . TYR A 1 157 ? 3.889 1.489 -7.009 1.00 98.81 157 TYR A CA 1
ATOM 1112 C C . TYR A 1 157 ? 2.565 1.332 -7.764 1.00 98.81 157 TYR A C 1
ATOM 1114 O O . TYR A 1 157 ? 2.493 0.608 -8.767 1.00 98.81 157 TYR A O 1
ATOM 1122 N N . PHE A 1 158 ? 1.526 2.056 -7.341 1.00 98.81 158 PHE A N 1
ATOM 1123 C CA . PHE A 1 158 ? 0.285 2.168 -8.109 1.00 98.81 158 PHE A CA 1
ATOM 1124 C C . PHE A 1 158 ? -0.226 3.608 -8.202 1.00 98.81 158 PHE A C 1
ATOM 1126 O O . PHE A 1 158 ? -0.615 4.223 -7.211 1.00 98.81 158 PHE A O 1
ATOM 1133 N N . GLY A 1 159 ? -0.293 4.133 -9.423 1.00 98.56 159 GLY A N 1
ATOM 1134 C CA . GLY A 1 159 ? -0.790 5.480 -9.681 1.00 98.56 159 GLY A CA 1
ATOM 1135 C C . GLY A 1 159 ? -0.481 5.960 -11.088 1.00 98.56 159 GLY A C 1
ATOM 1136 O O . GLY A 1 159 ? -0.215 5.154 -11.979 1.00 98.56 159 GLY A O 1
ATOM 1137 N N . ASN A 1 160 ? -0.553 7.271 -11.312 1.00 98.44 160 ASN A N 1
ATOM 1138 C CA . ASN A 1 160 ? -0.316 7.867 -12.628 1.00 98.44 160 ASN A CA 1
ATOM 1139 C C . ASN A 1 160 ? 0.799 8.922 -12.633 1.00 98.44 160 ASN A C 1
ATOM 1141 O O . ASN A 1 160 ? 0.793 9.819 -13.479 1.00 98.44 160 ASN A O 1
ATOM 1145 N N . ASN A 1 161 ? 1.757 8.827 -11.705 1.00 97.12 161 ASN A N 1
ATOM 1146 C CA . ASN A 1 161 ? 2.982 9.617 -11.787 1.00 97.12 161 ASN A CA 1
ATOM 1147 C C . ASN A 1 161 ? 3.686 9.331 -13.123 1.00 97.12 161 ASN A C 1
ATOM 1149 O O . ASN A 1 161 ? 3.832 8.177 -13.517 1.00 97.12 161 ASN A O 1
ATOM 1153 N N . ASN A 1 162 ? 4.098 10.391 -13.819 1.00 96.38 162 ASN A N 1
ATOM 1154 C CA . ASN A 1 162 ? 4.845 10.312 -15.076 1.00 96.38 162 ASN A CA 1
ATOM 1155 C C . ASN A 1 162 ? 6.146 11.132 -15.047 1.00 96.38 162 ASN A C 1
ATOM 1157 O O . ASN A 1 162 ? 6.752 11.397 -16.089 1.00 96.38 162 ASN A O 1
ATOM 1161 N N . TRP A 1 163 ? 6.582 11.554 -13.856 1.00 95.50 163 TRP A N 1
ATOM 1162 C CA . TRP A 1 163 ? 7.827 12.296 -13.668 1.00 95.50 163 TRP A CA 1
ATOM 1163 C C . TRP A 1 163 ? 9.054 11.379 -13.659 1.00 95.50 163 TRP A C 1
ATOM 1165 O O . TRP A 1 163 ? 10.137 11.872 -13.978 1.00 95.50 163 TRP A O 1
ATOM 1175 N N . TRP A 1 164 ? 8.878 10.077 -13.400 1.00 96.38 164 TRP A N 1
ATOM 1176 C CA . TRP A 1 164 ? 9.864 9.006 -13.615 1.00 96.38 164 TRP A CA 1
ATOM 1177 C C . TRP A 1 164 ? 9.453 8.124 -14.808 1.00 96.38 164 TRP A C 1
ATOM 1179 O O . TRP A 1 164 ? 9.337 8.644 -15.927 1.00 96.38 164 TRP A O 1
ATOM 1189 N N . GLY A 1 165 ? 9.234 6.824 -14.590 1.00 97.81 165 GLY A N 1
ATOM 1190 C CA . GLY A 1 165 ? 8.655 5.903 -15.558 1.00 97.81 165 GLY A CA 1
ATOM 1191 C C . GLY A 1 165 ? 7.149 6.080 -15.719 1.00 97.81 165 GLY A C 1
ATOM 1192 O O . GLY A 1 165 ? 6.467 6.608 -14.845 1.00 97.81 165 GLY A O 1
ATOM 1193 N N . TYR A 1 166 ? 6.641 5.671 -16.879 1.00 98.44 166 TYR A N 1
ATOM 1194 C CA . TYR A 1 166 ? 5.211 5.661 -17.193 1.00 98.44 166 TYR A CA 1
ATOM 1195 C C . TYR A 1 166 ? 4.904 4.681 -18.331 1.00 98.44 166 TYR A C 1
ATOM 1197 O O . TYR A 1 166 ? 5.814 4.198 -19.015 1.00 98.44 166 TYR A O 1
ATOM 1205 N N . GLY A 1 167 ? 3.623 4.359 -18.497 1.00 98.44 167 GLY A N 1
ATOM 1206 C CA . GLY A 1 167 ? 3.115 3.484 -19.552 1.00 98.44 167 GLY A CA 1
ATOM 1207 C C . GLY A 1 167 ? 2.297 4.219 -20.615 1.00 98.44 167 GLY A C 1
ATOM 1208 O O . GLY A 1 167 ? 2.331 5.442 -20.732 1.00 98.44 167 GLY A O 1
ATOM 1209 N N . ASP A 1 168 ? 1.512 3.464 -21.372 1.00 98.50 168 ASP A N 1
ATOM 1210 C CA . ASP A 1 168 ? 0.544 3.989 -22.329 1.00 98.50 168 ASP A CA 1
ATOM 1211 C C . ASP A 1 168 ? -0.621 4.702 -21.624 1.00 98.50 168 ASP A C 1
ATOM 1213 O O . ASP A 1 168 ? -1.037 4.341 -20.518 1.00 98.50 168 ASP A O 1
ATOM 1217 N N . GLY A 1 169 ? -1.219 5.675 -22.313 1.00 97.69 169 GLY A N 1
ATOM 1218 C CA . GLY A 1 169 ? -2.421 6.369 -21.852 1.00 97.69 169 GLY A CA 1
ATOM 1219 C C . GLY A 1 169 ? -2.181 7.283 -20.646 1.00 97.69 169 GLY A C 1
ATOM 1220 O O . GLY A 1 169 ? -1.101 7.831 -20.459 1.00 97.69 169 GLY A O 1
ATOM 1221 N N . SER A 1 170 ? -3.225 7.495 -19.844 1.00 97.62 170 SER A N 1
ATOM 1222 C CA . SER A 1 170 ? -3.214 8.414 -18.693 1.00 97.62 170 SER A CA 1
ATOM 1223 C C . SER A 1 170 ? -3.006 7.722 -17.340 1.00 97.62 170 SER A C 1
ATOM 1225 O O . SER A 1 170 ? -3.216 8.345 -16.296 1.00 97.62 170 SER A O 1
ATOM 1227 N N . GLY A 1 171 ? -2.663 6.433 -17.349 1.00 97.62 171 GLY A N 1
ATOM 1228 C CA . GLY A 1 171 ? -2.625 5.602 -16.150 1.00 97.62 171 GLY A CA 1
ATOM 1229 C C . GLY A 1 171 ? -4.019 5.229 -15.609 1.00 97.62 171 GLY A C 1
ATOM 1230 O O . GLY A 1 171 ? -5.032 5.465 -16.279 1.00 97.62 171 GLY A O 1
ATOM 1231 N N . PRO A 1 172 ? -4.076 4.638 -14.402 1.00 98.69 172 PRO A N 1
ATOM 1232 C CA . PRO A 1 172 ? -2.931 4.317 -13.555 1.00 98.69 172 PRO A CA 1
ATOM 1233 C C . PRO A 1 172 ? -2.180 3.076 -14.054 1.00 98.69 172 PRO A C 1
ATOM 1235 O O . PRO A 1 172 ? -2.686 2.293 -14.862 1.00 98.69 172 PRO A O 1
ATOM 1238 N N . TRP A 1 173 ? -0.967 2.909 -13.546 1.00 98.75 173 TRP A N 1
ATOM 1239 C CA . TRP A 1 173 ? -0.054 1.826 -13.874 1.00 98.75 173 TRP A CA 1
ATOM 1240 C C . TRP A 1 173 ? 0.408 1.116 -12.606 1.00 98.75 173 TRP A C 1
ATOM 1242 O O . TRP A 1 173 ? 0.549 1.744 -11.557 1.00 98.75 173 TRP A O 1
ATOM 1252 N N . ILE A 1 174 ? 0.691 -0.181 -12.730 1.00 98.81 174 ILE A N 1
ATOM 1253 C CA . ILE A 1 174 ? 1.513 -0.903 -11.758 1.00 98.81 174 ILE A CA 1
ATOM 1254 C C . ILE A 1 174 ? 2.965 -0.692 -12.183 1.00 98.81 174 ILE A C 1
ATOM 1256 O O . ILE A 1 174 ? 3.316 -1.023 -13.313 1.00 98.81 174 ILE A O 1
ATOM 1260 N N . MET A 1 175 ? 3.792 -0.142 -11.303 1.00 98.81 175 MET A N 1
ATOM 1261 C CA . MET A 1 175 ? 5.231 0.027 -11.523 1.00 98.81 175 MET A CA 1
ATOM 1262 C C . MET A 1 175 ? 6.008 -0.567 -10.347 1.00 98.81 175 MET A C 1
ATOM 1264 O O . MET A 1 175 ? 5.411 -0.927 -9.332 1.00 98.81 175 MET A O 1
ATOM 1268 N N . ALA A 1 176 ? 7.326 -0.681 -10.489 1.00 98.56 176 ALA A N 1
ATOM 1269 C CA . ALA A 1 176 ? 8.214 -0.919 -9.357 1.00 98.56 176 ALA A CA 1
ATOM 1270 C C . ALA A 1 176 ? 8.896 0.389 -8.951 1.00 98.56 176 ALA A C 1
ATOM 1272 O O . ALA A 1 176 ? 9.495 1.043 -9.805 1.00 98.56 176 ALA A O 1
ATOM 1273 N N . ASP A 1 177 ? 8.816 0.755 -7.676 1.00 98.50 177 ASP A N 1
ATOM 1274 C CA . ASP A 1 177 ? 9.732 1.727 -7.088 1.00 98.50 177 ASP A CA 1
ATOM 1275 C C . ASP A 1 177 ? 11.035 1.009 -6.729 1.00 98.50 177 ASP A C 1
ATOM 1277 O O . ASP A 1 177 ? 11.019 0.028 -5.977 1.00 98.50 177 ASP A O 1
ATOM 1281 N N . MET A 1 178 ? 12.140 1.465 -7.320 1.00 97.62 178 MET A N 1
ATOM 1282 C CA . MET A 1 178 ? 13.485 0.953 -7.051 1.00 97.62 178 MET A CA 1
ATOM 1283 C C . MET A 1 178 ? 14.394 1.997 -6.383 1.00 97.62 178 MET A C 1
ATOM 1285 O O . MET A 1 178 ? 15.613 1.831 -6.394 1.00 97.62 178 MET A O 1
ATOM 1289 N N . GL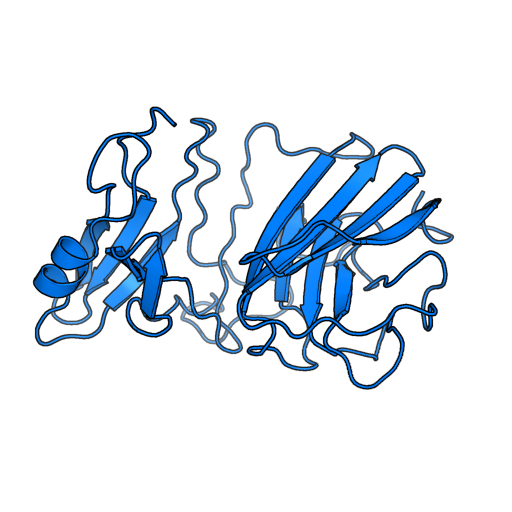U A 1 179 ? 13.803 3.042 -5.789 1.00 95.56 179 GLU A N 1
ATOM 1290 C CA . GLU A 1 179 ? 14.441 4.245 -5.244 1.00 95.56 179 GLU A CA 1
ATOM 1291 C C . GLU A 1 179 ? 15.152 5.071 -6.328 1.00 95.56 179 GLU A C 1
ATOM 1293 O O . GLU A 1 179 ? 15.798 4.539 -7.227 1.00 95.56 179 GLU A O 1
ATOM 1298 N N . TRP A 1 180 ? 14.982 6.396 -6.305 1.00 91.81 180 TRP A N 1
ATOM 1299 C CA . TRP A 1 180 ? 15.352 7.297 -7.409 1.00 91.81 180 TRP A CA 1
ATOM 1300 C C . TRP A 1 180 ? 14.718 6.967 -8.779 1.00 91.81 180 TRP A C 1
ATOM 1302 O O . TRP A 1 180 ? 15.082 7.570 -9.798 1.00 91.81 180 TRP A O 1
ATOM 1312 N N . GLY A 1 181 ? 13.715 6.084 -8.826 1.00 94.56 181 GLY A N 1
ATOM 1313 C CA . GLY A 1 181 ? 12.993 5.769 -10.051 1.00 94.56 181 GLY A CA 1
ATOM 1314 C C . GLY A 1 181 ? 11.795 4.842 -9.859 1.00 94.56 181 GLY A C 1
ATOM 1315 O O . GLY A 1 181 ? 11.913 3.756 -9.299 1.00 94.56 181 GLY A O 1
ATOM 1316 N N . LEU A 1 182 ? 10.660 5.247 -10.438 1.00 98.06 182 LEU A N 1
ATOM 1317 C CA . LEU A 1 182 ? 9.542 4.350 -10.734 1.00 98.06 182 LEU A CA 1
ATOM 1318 C C . LEU A 1 182 ? 9.729 3.748 -12.126 1.00 98.06 182 LEU A C 1
ATOM 1320 O O . LEU A 1 182 ? 9.938 4.487 -13.090 1.00 98.06 182 LEU A O 1
ATOM 1324 N N . PHE A 1 183 ? 9.601 2.431 -12.247 1.00 98.50 183 PHE A N 1
ATOM 1325 C CA . PHE A 1 183 ? 9.834 1.702 -13.489 1.00 98.50 183 PHE A CA 1
ATOM 1326 C C . PHE A 1 183 ? 8.587 0.950 -13.953 1.00 98.50 183 PHE A C 1
ATOM 1328 O O . PHE A 1 183 ? 8.078 0.061 -13.271 1.00 98.50 183 PHE A O 1
ATOM 1335 N N . SER A 1 184 ? 8.131 1.272 -15.166 1.00 98.31 184 SER A N 1
ATOM 1336 C CA . SER A 1 184 ? 7.119 0.521 -15.928 1.00 98.31 184 SER A CA 1
ATOM 1337 C C . SER A 1 184 ? 7.729 -0.579 -16.813 1.00 98.31 184 SER A C 1
ATOM 1339 O O . SER A 1 184 ? 7.019 -1.282 -17.526 1.00 98.31 184 SER A O 1
ATOM 1341 N N . GLY A 1 185 ? 9.058 -0.707 -16.803 1.00 98.19 185 GLY A N 1
ATOM 1342 C CA . GLY A 1 185 ? 9.839 -1.647 -17.596 1.00 98.19 185 GLY A CA 1
ATOM 1343 C C . GLY A 1 185 ? 11.320 -1.264 -17.597 1.00 98.19 185 GLY A C 1
ATOM 1344 O O . GLY A 1 185 ? 11.767 -0.493 -16.751 1.00 98.19 185 GLY A O 1
ATOM 1345 N N . VAL A 1 186 ? 12.097 -1.788 -18.549 1.00 97.38 186 VAL A N 1
ATOM 1346 C CA . VAL A 1 186 ? 13.567 -1.630 -18.567 1.00 97.38 186 VAL A CA 1
ATOM 1347 C C . VAL A 1 186 ? 14.033 -0.193 -18.836 1.00 97.38 186 VAL A C 1
ATOM 1349 O O . VAL A 1 186 ? 15.127 0.188 -18.419 1.00 97.38 186 VAL A O 1
ATOM 1352 N N . ASN A 1 187 ? 13.238 0.610 -19.549 1.00 97.12 187 ASN A N 1
ATOM 1353 C CA . ASN A 1 187 ? 13.602 1.991 -19.854 1.00 97.12 187 ASN A CA 1
ATOM 1354 C C . ASN A 1 187 ? 13.196 2.917 -18.694 1.00 97.12 187 ASN A C 1
ATOM 1356 O O . ASN A 1 187 ? 12.086 2.781 -18.183 1.00 97.12 187 ASN A O 1
ATOM 1360 N N . PRO A 1 188 ? 14.013 3.923 -18.330 1.00 94.06 188 PRO A N 1
ATOM 1361 C CA . PRO A 1 188 ? 13.757 4.804 -17.178 1.00 94.06 188 PRO A CA 1
ATOM 1362 C C . PRO A 1 188 ? 12.569 5.765 -17.343 1.00 94.06 188 PRO A C 1
ATOM 1364 O O . PRO A 1 188 ? 12.240 6.514 -16.429 1.00 94.06 188 PRO A O 1
ATOM 1367 N N . ARG A 1 189 ? 11.958 5.811 -18.527 1.00 96.62 189 ARG A N 1
ATOM 1368 C CA . ARG A 1 189 ? 10.835 6.693 -18.853 1.00 96.62 189 ARG A CA 1
ATOM 1369 C C . ARG A 1 189 ? 9.680 5.853 -19.386 1.00 96.62 189 ARG A C 1
ATOM 1371 O O . ARG A 1 189 ? 9.108 5.036 -18.674 1.00 96.62 189 ARG A O 1
ATOM 1378 N N . TYR A 1 190 ? 9.345 6.059 -20.646 1.00 98.12 190 TYR A N 1
ATOM 1379 C CA . TYR A 1 190 ? 8.270 5.355 -21.305 1.00 98.12 190 TYR A CA 1
ATOM 1380 C C . TYR A 1 190 ? 8.629 3.887 -21.551 1.00 98.12 190 TYR A C 1
ATOM 1382 O O . TYR A 1 190 ? 9.689 3.580 -22.106 1.00 98.12 190 TYR A O 1
ATOM 1390 N N . ASN A 1 191 ? 7.698 3.002 -21.211 1.00 98.50 191 ASN A N 1
ATOM 1391 C CA . ASN A 1 191 ? 7.638 1.632 -21.704 1.00 98.50 191 ASN A CA 1
ATOM 1392 C C . ASN A 1 191 ? 6.210 1.381 -22.222 1.00 98.50 191 ASN A C 1
ATOM 1394 O O . ASN A 1 191 ? 5.268 1.878 -21.606 1.00 98.50 191 ASN A O 1
ATOM 1398 N N . PRO A 1 192 ? 6.019 0.635 -23.324 1.00 97.06 192 PRO A N 1
ATOM 1399 C CA . PRO A 1 192 ? 4.687 0.354 -23.861 1.00 97.06 192 PRO A CA 1
ATOM 1400 C C . PRO A 1 192 ? 3.932 -0.604 -22.928 1.00 97.06 192 PRO A C 1
ATOM 1402 O O . PRO A 1 192 ? 4.068 -1.824 -23.024 1.00 97.06 192 PRO A O 1
ATOM 1405 N N . MET A 1 193 ? 3.187 -0.041 -21.979 1.00 96.50 193 MET A N 1
ATOM 1406 C CA . MET A 1 193 ? 2.461 -0.769 -20.942 1.00 96.50 193 MET A CA 1
ATOM 1407 C C . MET A 1 193 ? 1.073 -0.148 -20.734 1.00 96.50 193 MET A C 1
ATOM 1409 O O . MET A 1 193 ? 0.990 0.990 -20.266 1.00 96.50 193 MET A O 1
ATOM 1413 N N . PRO A 1 194 ? -0.029 -0.864 -21.017 1.00 97.69 194 PRO A N 1
ATOM 1414 C CA . PRO A 1 194 ? -1.370 -0.303 -20.891 1.00 97.69 194 PRO A CA 1
ATOM 1415 C C . PRO A 1 194 ? -1.756 -0.028 -19.427 1.00 97.69 194 PRO A C 1
ATOM 1417 O O . PRO A 1 194 ? -1.253 -0.695 -18.518 1.00 97.69 194 PRO A O 1
ATOM 1420 N N . PRO A 1 195 ? -2.676 0.924 -19.177 1.00 98.19 195 PRO A N 1
ATOM 1421 C CA . PRO A 1 195 ? -3.173 1.195 -17.834 1.00 98.19 195 PRO A CA 1
ATOM 1422 C C . PRO A 1 195 ? -4.067 0.057 -17.317 1.00 98.19 195 PRO A C 1
ATOM 1424 O O . PRO A 1 195 ? -4.645 -0.708 -18.095 1.00 98.19 195 PRO A O 1
ATOM 1427 N N . ILE A 1 196 ? -4.233 -0.022 -15.995 1.00 98.50 196 ILE A N 1
ATOM 1428 C CA . ILE A 1 196 ? -5.121 -0.987 -15.328 1.00 98.50 196 ILE A CA 1
ATOM 1429 C C . ILE A 1 196 ? -5.938 -0.300 -14.230 1.00 98.50 196 ILE A C 1
ATOM 1431 O O . ILE A 1 196 ? -5.403 0.144 -13.224 1.00 98.50 196 ILE A O 1
ATOM 1435 N N . ASN A 1 197 ? -7.259 -0.236 -14.409 1.00 97.50 197 ASN A N 1
ATOM 1436 C CA . ASN A 1 197 ? -8.166 0.579 -13.588 1.00 97.50 197 ASN A CA 1
ATOM 1437 C C . ASN A 1 197 ? -9.409 -0.185 -13.095 1.00 97.50 197 ASN A C 1
ATOM 1439 O O . ASN A 1 197 ? -10.477 0.394 -12.892 1.00 97.50 197 ASN A O 1
ATOM 1443 N N . HIS A 1 198 ? -9.301 -1.503 -12.910 1.00 98.38 198 HIS A N 1
ATOM 1444 C CA . HIS A 1 198 ? -10.379 -2.271 -12.287 1.00 98.38 198 HIS A CA 1
ATOM 1445 C C . HIS A 1 198 ? -10.633 -1.782 -10.857 1.00 98.38 198 HIS A C 1
ATOM 1447 O O . HIS A 1 198 ? -9.700 -1.427 -10.146 1.00 98.38 198 HIS A O 1
ATOM 1453 N N . ARG A 1 199 ? -11.882 -1.846 -10.375 1.00 98.25 199 ARG A N 1
ATOM 1454 C CA . ARG A 1 199 ? -12.181 -1.483 -8.977 1.00 98.25 199 ARG A CA 1
ATOM 1455 C C . ARG A 1 199 ? -11.356 -2.291 -7.969 1.00 98.25 199 ARG A C 1
ATOM 1457 O O . ARG A 1 199 ? -11.046 -1.774 -6.905 1.00 98.25 199 ARG A O 1
ATOM 1464 N N . PHE A 1 200 ? -10.998 -3.533 -8.287 1.00 98.75 200 PHE A N 1
ATOM 1465 C CA . PHE A 1 200 ? -10.048 -4.322 -7.507 1.00 98.75 200 PHE A CA 1
ATOM 1466 C C . PHE A 1 200 ? -8.946 -4.842 -8.431 1.00 98.75 200 PHE A C 1
ATOM 1468 O O . PHE A 1 200 ? -9.207 -5.669 -9.306 1.00 98.75 200 PHE A O 1
ATOM 1475 N N . VAL A 1 201 ? -7.725 -4.350 -8.244 1.00 98.88 201 VAL A N 1
ATOM 1476 C CA . VAL A 1 201 ? -6.536 -4.727 -9.018 1.00 98.88 201 VAL A CA 1
ATOM 1477 C C . VAL A 1 201 ? -5.652 -5.616 -8.163 1.00 98.88 201 VAL A C 1
ATOM 1479 O O . VAL A 1 201 ? -5.276 -5.222 -7.066 1.00 98.88 201 VAL A O 1
ATOM 1482 N N . THR A 1 202 ? -5.281 -6.789 -8.665 1.00 98.88 202 THR A N 1
ATOM 1483 C CA . THR A 1 202 ? -4.122 -7.518 -8.144 1.00 98.88 202 THR A CA 1
ATOM 1484 C C . THR A 1 202 ? -2.880 -6.950 -8.815 1.00 98.88 202 THR A C 1
ATOM 1486 O O . THR A 1 202 ? -2.784 -6.998 -10.039 1.00 98.88 202 THR A O 1
ATOM 1489 N N . ALA A 1 203 ? -1.947 -6.427 -8.026 1.00 98.88 203 ALA A N 1
ATOM 1490 C CA . ALA A 1 203 ? -0.649 -5.939 -8.476 1.00 98.88 203 ALA A CA 1
ATOM 1491 C C . ALA A 1 203 ? 0.454 -6.832 -7.909 1.00 98.88 203 ALA A C 1
ATOM 1493 O O . ALA A 1 203 ? 0.378 -7.219 -6.745 1.00 98.88 203 ALA A O 1
ATOM 1494 N N . ILE A 1 204 ? 1.441 -7.183 -8.729 1.00 98.94 204 ILE A N 1
ATOM 1495 C CA . ILE A 1 204 ? 2.553 -8.062 -8.364 1.00 98.94 204 ILE A CA 1
ATOM 1496 C C . ILE A 1 204 ? 3.843 -7.476 -8.920 1.00 98.94 204 ILE A C 1
ATOM 1498 O O . ILE A 1 204 ? 3.939 -7.229 -10.124 1.00 98.94 204 ILE A O 1
ATOM 1502 N N . VAL A 1 205 ? 4.838 -7.353 -8.048 1.00 98.88 205 VAL A N 1
ATOM 1503 C CA . VAL A 1 205 ? 6.239 -7.118 -8.403 1.00 98.88 205 VAL A CA 1
ATOM 1504 C C . VAL A 1 205 ? 7.060 -8.249 -7.797 1.00 98.88 205 VAL A C 1
ATOM 1506 O O . VAL A 1 205 ? 6.757 -8.746 -6.711 1.00 98.88 205 VAL A O 1
ATOM 1509 N N . LYS A 1 206 ? 8.060 -8.718 -8.533 1.00 98.62 206 LYS A N 1
ATOM 1510 C CA . LYS A 1 206 ? 9.039 -9.688 -8.043 1.00 98.62 206 LYS A CA 1
ATOM 1511 C C . LYS A 1 206 ? 10.395 -9.388 -8.653 1.00 98.62 206 LYS A C 1
ATOM 1513 O O . LYS A 1 206 ? 10.447 -8.996 -9.822 1.00 98.62 206 LYS A O 1
ATOM 1518 N N . GLY A 1 207 ? 11.440 -9.627 -7.884 1.00 98.69 207 GLY A N 1
ATOM 1519 C CA . GLY A 1 207 ? 12.817 -9.359 -8.245 1.00 98.69 207 GLY A CA 1
ATOM 1520 C C . GLY A 1 207 ? 13.730 -10.506 -7.848 1.00 98.69 207 GLY A C 1
ATOM 152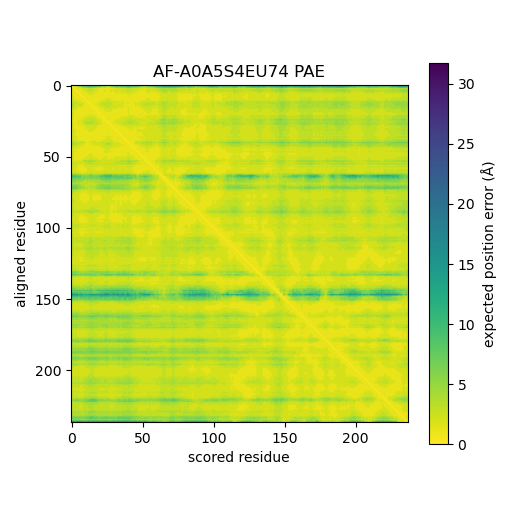1 O O . GLY A 1 207 ? 13.480 -11.240 -6.896 1.00 98.69 207 GLY A O 1
ATOM 1522 N N . GLU A 1 208 ? 14.788 -10.677 -8.619 1.00 98.38 208 GLU A N 1
ATOM 1523 C CA . GLU A 1 208 ? 15.908 -11.578 -8.376 1.00 98.38 208 GLU A CA 1
ATOM 1524 C C . GLU A 1 208 ? 17.168 -10.969 -9.032 1.00 98.38 208 GLU A C 1
ATOM 1526 O O . GLU A 1 208 ? 17.062 -9.918 -9.686 1.00 98.38 208 GLU A O 1
ATOM 1531 N N . PRO A 1 209 ? 18.357 -11.581 -8.879 1.00 98.12 209 PRO A N 1
ATOM 1532 C CA . PRO A 1 209 ? 19.582 -11.055 -9.472 1.00 98.12 209 PRO A CA 1
ATOM 1533 C C . PRO A 1 209 ? 19.441 -10.723 -10.961 1.00 98.12 209 PRO A C 1
ATOM 1535 O O . PRO A 1 209 ? 19.186 -11.586 -11.803 1.00 98.12 209 PRO A O 1
ATOM 1538 N N . ASN A 1 210 ? 19.599 -9.436 -11.273 1.00 97.56 210 ASN A N 1
ATOM 1539 C CA . ASN A 1 210 ? 19.461 -8.824 -12.598 1.00 97.56 210 ASN A CA 1
ATOM 1540 C C . ASN A 1 210 ? 18.149 -9.132 -13.341 1.00 97.56 210 ASN A C 1
ATOM 1542 O O . ASN A 1 210 ? 18.120 -9.069 -14.571 1.00 97.56 210 ASN A O 1
ATOM 1546 N N . HIS A 1 211 ? 17.066 -9.474 -12.645 1.00 98.56 211 HIS A N 1
ATOM 1547 C CA . HIS A 1 211 ? 15.813 -9.849 -13.288 1.00 98.56 211 HIS A CA 1
ATOM 1548 C C . HIS A 1 211 ? 14.605 -9.485 -12.424 1.00 98.56 211 HIS A C 1
ATOM 1550 O O . HIS A 1 211 ? 14.633 -9.604 -11.205 1.00 98.56 211 HIS A O 1
ATOM 1556 N N . TRP A 1 212 ? 13.537 -8.996 -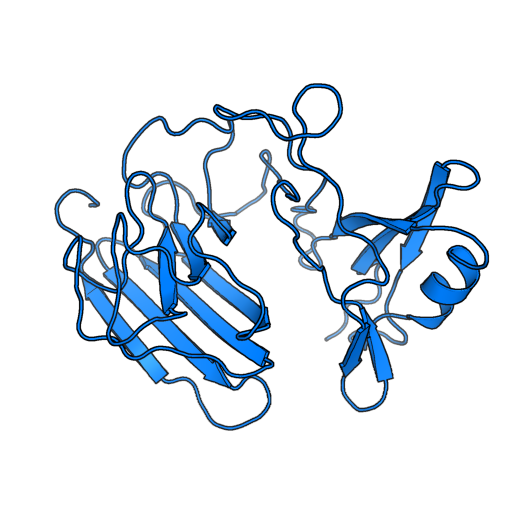13.044 1.00 98.75 212 TRP A N 1
ATOM 1557 C CA . TRP A 1 212 ? 12.322 -8.607 -12.337 1.00 98.75 212 TRP A CA 1
ATOM 1558 C C . TRP A 1 212 ? 11.115 -8.632 -13.269 1.00 98.75 212 TRP A C 1
ATOM 1560 O O . TRP A 1 212 ? 11.244 -8.662 -14.496 1.00 98.75 212 TRP A O 1
ATOM 1570 N N . ALA A 1 213 ? 9.921 -8.616 -12.683 1.00 98.88 213 ALA A N 1
ATOM 1571 C CA . ALA A 1 213 ? 8.682 -8.655 -13.443 1.00 98.88 213 ALA A CA 1
ATOM 1572 C C . ALA A 1 213 ? 7.559 -7.847 -12.792 1.00 98.88 213 ALA A C 1
ATOM 1574 O O . ALA A 1 213 ? 7.444 -7.787 -11.567 1.00 98.88 213 ALA A O 1
ATOM 1575 N N . ILE A 1 214 ? 6.666 -7.333 -13.641 1.00 98.88 214 ILE A N 1
ATOM 1576 C CA . ILE A 1 214 ? 5.396 -6.712 -13.261 1.00 98.88 214 ILE A CA 1
ATOM 1577 C C . ILE A 1 214 ? 4.263 -7.583 -13.788 1.00 98.88 214 ILE A C 1
ATOM 1579 O O . ILE A 1 214 ? 4.175 -7.866 -14.989 1.00 98.88 214 ILE A O 1
ATOM 1583 N N . ARG A 1 215 ? 3.346 -7.975 -12.903 1.00 98.88 215 ARG A N 1
ATOM 1584 C CA . ARG A 1 215 ? 2.113 -8.668 -13.289 1.00 98.88 215 ARG A CA 1
ATOM 1585 C C . ARG A 1 215 ? 0.908 -8.033 -12.618 1.00 98.88 215 ARG A C 1
ATOM 1587 O O . ARG A 1 215 ? 0.996 -7.540 -11.498 1.00 98.88 215 ARG A O 1
ATOM 1594 N N . GLY A 1 216 ? -0.242 -8.103 -13.273 1.00 98.81 216 GLY A N 1
ATOM 1595 C CA . GLY A 1 216 ? -1.484 -7.672 -12.652 1.00 98.81 216 GLY A CA 1
ATOM 1596 C C . GLY A 1 216 ? -2.733 -8.107 -13.394 1.00 98.81 216 GLY A C 1
ATOM 1597 O O . GLY A 1 216 ? -2.665 -8.685 -14.477 1.00 98.81 216 GLY A O 1
ATOM 1598 N N . GLY A 1 217 ? -3.883 -7.870 -12.778 1.00 98.69 217 GLY A N 1
ATOM 1599 C CA . GLY A 1 217 ? -5.176 -8.242 -13.339 1.00 98.69 217 GLY A CA 1
ATOM 1600 C C . GLY A 1 217 ? -6.342 -7.842 -12.443 1.00 98.69 217 GLY A C 1
ATOM 1601 O O . GLY A 1 217 ? -6.158 -7.310 -11.348 1.00 98.69 217 GLY A O 1
ATOM 1602 N N . ASN A 1 218 ? -7.559 -8.102 -12.914 1.00 98.69 218 ASN A N 1
ATOM 1603 C CA . ASN A 1 218 ? -8.771 -7.902 -12.127 1.00 98.69 218 ASN A CA 1
ATOM 1604 C C . ASN A 1 218 ? -8.841 -8.935 -10.989 1.00 98.69 218 ASN A C 1
ATOM 1606 O O . ASN A 1 218 ? -8.976 -10.131 -11.237 1.00 98.69 218 ASN A O 1
ATOM 1610 N N . ALA A 1 219 ? -8.827 -8.477 -9.738 1.00 98.38 219 ALA A N 1
ATOM 1611 C CA . ALA A 1 219 ? -8.872 -9.353 -8.568 1.00 98.38 219 ALA A CA 1
ATOM 1612 C C . ALA A 1 219 ? -10.224 -10.075 -8.388 1.00 98.38 219 ALA A C 1
ATOM 1614 O O . ALA A 1 219 ? -10.345 -10.949 -7.533 1.00 98.38 219 ALA A O 1
ATOM 1615 N N . GLN A 1 220 ? -11.259 -9.700 -9.148 1.00 97.75 220 GLN A N 1
ATOM 1616 C CA . GLN A 1 220 ? -12.580 -10.336 -9.095 1.00 97.75 220 GLN A CA 1
ATOM 1617 C C . GLN A 1 220 ? -12.744 -11.489 -10.094 1.00 97.75 220 GLN A C 1
ATOM 1619 O O . GLN A 1 220 ? -13.620 -12.330 -9.907 1.00 97.75 220 GLN A O 1
ATOM 1624 N N . SER A 1 221 ? -11.961 -11.527 -11.176 1.00 97.31 221 SER A N 1
ATOM 1625 C CA . SER A 1 221 ? -12.156 -12.503 -12.256 1.00 97.31 221 SER A CA 1
ATOM 1626 C C . SER A 1 221 ? -11.004 -12.495 -13.257 1.00 97.31 221 SER A C 1
ATOM 1628 O O . SER A 1 221 ? -10.431 -11.442 -13.521 1.00 97.31 221 SER A O 1
ATOM 1630 N N . GLY A 1 222 ? -10.781 -13.621 -13.936 1.00 96.69 222 GLY A N 1
ATOM 1631 C CA . GLY A 1 222 ? -9.790 -13.732 -15.006 1.00 96.69 222 GLY A CA 1
ATOM 1632 C C . GLY A 1 222 ? -8.427 -14.198 -14.499 1.00 96.69 222 GLY A C 1
ATOM 1633 O O . GLY A 1 222 ? -8.340 -14.907 -13.498 1.00 96.69 222 GLY A O 1
ATOM 1634 N N . GLY A 1 223 ? -7.373 -13.841 -15.230 1.00 97.19 223 GLY A N 1
ATOM 1635 C CA . GLY A 1 223 ? -5.992 -14.204 -14.921 1.00 97.19 223 GLY A CA 1
ATOM 1636 C C . GLY A 1 223 ? -5.080 -12.984 -14.817 1.00 97.19 223 GLY A C 1
ATOM 1637 O O . GLY A 1 223 ? -5.504 -11.847 -15.011 1.00 97.19 223 GLY A O 1
ATOM 1638 N N . LEU A 1 224 ? -3.811 -13.244 -14.516 1.00 98.38 224 LEU A N 1
ATOM 1639 C CA . LEU A 1 224 ? -2.770 -12.223 -14.453 1.00 98.38 224 LEU A CA 1
ATOM 1640 C C . LEU A 1 224 ? -2.124 -12.027 -15.827 1.00 98.38 224 LEU A C 1
ATOM 1642 O O . LEU A 1 224 ? -1.634 -12.993 -16.417 1.00 98.38 224 LEU A O 1
ATOM 1646 N N . THR A 1 225 ? -2.035 -10.778 -16.269 1.00 98.44 225 THR A N 1
ATOM 1647 C CA . THR A 1 225 ? -1.211 -10.349 -17.402 1.00 98.44 225 THR A CA 1
ATOM 1648 C C . THR A 1 225 ? 0.196 -10.035 -16.909 1.00 98.44 225 THR A C 1
ATOM 1650 O O . THR A 1 225 ? 0.368 -9.413 -15.861 1.00 98.44 225 THR A O 1
ATOM 1653 N N . THR A 1 226 ? 1.208 -10.464 -17.661 1.00 98.69 226 THR A N 1
ATOM 1654 C CA . THR A 1 226 ? 2.589 -10.007 -17.475 1.00 98.69 226 THR A CA 1
ATOM 1655 C C . THR A 1 226 ? 2.790 -8.740 -18.294 1.00 98.69 226 THR A C 1
ATOM 1657 O O . THR A 1 226 ? 2.677 -8.776 -19.516 1.00 98.69 226 THR A O 1
ATOM 1660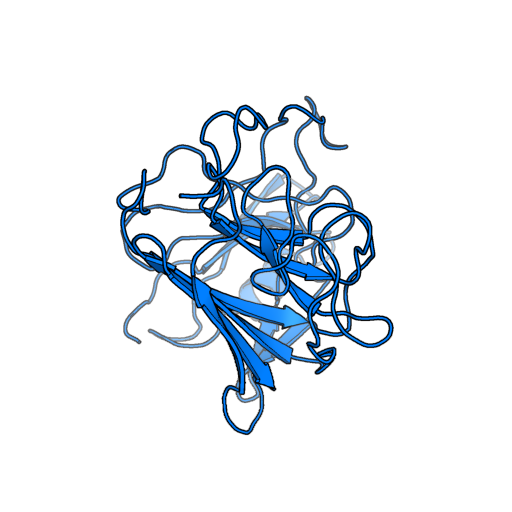 N N . TYR A 1 227 ? 3.048 -7.629 -17.610 1.00 98.50 227 TYR A N 1
ATOM 1661 C CA . TYR A 1 227 ? 3.294 -6.325 -18.228 1.00 98.50 227 TYR A CA 1
ATOM 1662 C C . TYR A 1 227 ? 4.775 -6.117 -18.540 1.00 98.50 227 TYR A C 1
ATOM 1664 O O . TYR A 1 227 ? 5.120 -5.520 -19.555 1.00 98.50 227 TYR A O 1
ATOM 1672 N N . PHE A 1 228 ? 5.642 -6.655 -17.686 1.00 98.69 228 PHE A N 1
ATOM 1673 C CA . PHE A 1 228 ? 7.084 -6.643 -17.864 1.00 98.69 228 PHE A CA 1
ATOM 1674 C C . PHE A 1 228 ? 7.687 -7.921 -17.275 1.00 98.69 228 PHE A C 1
ATOM 1676 O O . PHE A 1 228 ? 7.205 -8.407 -16.252 1.00 98.69 228 PHE A O 1
ATOM 1683 N N . ASP A 1 229 ? 8.721 -8.452 -17.922 1.00 98.69 229 ASP A N 1
ATOM 1684 C CA . ASP A 1 229 ? 9.531 -9.583 -17.459 1.00 98.69 229 ASP A CA 1
ATOM 1685 C C . ASP A 1 229 ? 10.898 -9.479 -18.141 1.00 98.69 229 ASP A C 1
ATOM 1687 O O . ASP A 1 229 ? 10.986 -9.541 -19.373 1.00 98.69 229 ASP A O 1
ATOM 1691 N N . GLY A 1 230 ? 11.952 -9.203 -17.380 1.00 98.50 230 GLY A N 1
ATOM 1692 C CA . GLY A 1 230 ? 13.264 -8.981 -17.967 1.00 98.50 230 GLY A CA 1
ATOM 1693 C C . GLY A 1 230 ? 14.283 -8.375 -17.016 1.00 98.50 230 GLY A C 1
ATOM 1694 O O . GLY A 1 230 ? 14.120 -8.363 -15.800 1.00 98.50 230 GLY A O 1
ATOM 1695 N N . ARG A 1 231 ? 15.383 -7.887 -17.596 1.00 98.38 231 ARG A N 1
ATOM 1696 C CA . ARG A 1 231 ? 16.526 -7.395 -16.821 1.00 98.38 231 ARG A CA 1
ATOM 1697 C C . ARG A 1 231 ? 16.230 -6.124 -16.023 1.00 98.38 231 ARG A C 1
ATOM 1699 O O . ARG A 1 231 ? 15.337 -5.348 -16.385 1.00 98.38 231 ARG A O 1
ATOM 1706 N N . ARG A 1 232 ? 17.046 -5.868 -14.997 1.00 98.12 232 ARG A N 1
ATOM 1707 C CA . ARG A 1 232 ? 17.035 -4.598 -14.252 1.00 98.12 232 ARG A CA 1
ATOM 1708 C C . ARG A 1 232 ? 17.316 -3.405 -15.184 1.00 98.12 232 ARG A C 1
ATOM 1710 O O . ARG A 1 232 ? 18.016 -3.561 -16.194 1.00 98.12 232 ARG A O 1
ATOM 1717 N N . PRO A 1 233 ? 16.775 -2.212 -14.885 1.00 97.19 233 PRO A N 1
ATOM 1718 C CA . PRO A 1 233 ? 17.178 -0.983 -15.560 1.00 97.19 233 PRO A CA 1
ATOM 1719 C C . PRO A 1 233 ? 18.691 -0.738 -15.432 1.00 97.19 233 PRO A C 1
ATOM 1721 O O . PRO A 1 233 ? 19.331 -1.178 -14.479 1.00 97.19 233 PRO A O 1
ATOM 1724 N N . ASN A 1 234 ? 19.282 -0.018 -16.389 1.00 94.62 234 ASN A N 1
ATOM 1725 C CA . ASN A 1 234 ? 20.717 0.288 -16.344 1.00 94.62 234 ASN A CA 1
ATOM 1726 C C . ASN A 1 234 ? 21.068 1.056 -15.056 1.00 94.62 234 ASN A C 1
ATOM 1728 O O . ASN A 1 234 ? 20.474 2.100 -14.793 1.00 94.62 234 ASN A O 1
ATOM 1732 N N . GLY A 1 235 ? 22.057 0.565 -14.305 1.00 93.25 235 GLY A N 1
ATOM 1733 C CA . GLY A 1 235 ? 22.496 1.153 -13.035 1.00 93.25 235 GLY A CA 1
ATOM 1734 C C . GLY A 1 235 ? 21.792 0.601 -11.791 1.00 93.25 235 GLY A C 1
ATOM 1735 O O . GLY A 1 235 ? 22.180 0.971 -10.695 1.00 93.25 235 GLY A O 1
ATOM 1736 N N . TYR A 1 236 ? 20.808 -0.293 -11.946 1.00 94.81 236 TYR A N 1
ATOM 1737 C CA . TYR A 1 236 ? 20.059 -0.919 -10.841 1.00 94.81 236 TYR A CA 1
ATOM 1738 C C . TYR A 1 236 ? 20.457 -2.391 -10.607 1.00 94.81 236 TYR A C 1
ATOM 1740 O O . TYR A 1 236 ? 19.671 -3.180 -10.085 1.00 94.81 236 TYR A O 1
ATOM 1748 N N . HIS A 1 237 ? 21.655 -2.768 -11.063 1.00 87.94 237 HIS A N 1
ATOM 1749 C CA . HIS A 1 237 ? 22.332 -4.045 -10.831 1.00 87.94 237 HIS A CA 1
ATOM 1750 C C . HIS A 1 237 ? 23.840 -3.862 -11.043 1.00 87.94 237 HIS A C 1
ATOM 1752 O O . HIS A 1 237 ? 24.207 -3.062 -11.937 1.00 87.94 237 HIS A O 1
#

Mean predicted aligned error: 2.83 Å